Protein AF-A0A963L6R4-F1 (afdb_monomer_lite)

Structure (mmCIF, N/CA/C/O backbone):
data_AF-A0A963L6R4-F1
#
_entry.id   AF-A0A963L6R4-F1
#
loop_
_atom_site.group_PDB
_atom_site.id
_atom_site.type_symbol
_atom_site.label_atom_id
_atom_site.label_alt_id
_atom_site.label_comp_id
_atom_site.label_asym_id
_atom_site.label_entity_id
_atom_site.label_seq_id
_atom_site.pdbx_PDB_ins_code
_atom_site.Cartn_x
_atom_site.Cartn_y
_atom_site.Cartn_z
_atom_site.occupancy
_atom_site.B_iso_or_equiv
_atom_site.auth_seq_id
_atom_site.auth_comp_id
_atom_site.auth_asym_id
_atom_site.auth_atom_id
_atom_site.pdbx_PDB_model_num
ATOM 1 N N . MET A 1 1 ? -8.296 -9.883 -19.542 1.00 60.47 1 MET A N 1
ATOM 2 C CA . MET A 1 1 ? -7.508 -8.683 -19.897 1.00 60.47 1 MET A CA 1
ATOM 3 C C . MET A 1 1 ? -6.823 -8.188 -18.633 1.00 60.47 1 MET A C 1
ATOM 5 O O . MET A 1 1 ? -7.390 -8.426 -17.570 1.00 60.47 1 MET A O 1
ATOM 9 N N . PRO A 1 2 ? -5.615 -7.606 -18.709 1.00 80.94 2 PRO A N 1
ATOM 10 C CA . PRO A 1 2 ? -4.981 -7.008 -17.538 1.00 80.94 2 PRO A CA 1
ATOM 11 C C . PRO A 1 2 ? -5.826 -5.829 -17.044 1.00 80.94 2 PRO A C 1
ATOM 13 O O . PRO A 1 2 ? -6.352 -5.063 -17.851 1.00 80.94 2 PRO A O 1
ATOM 16 N N . HIS A 1 3 ? -5.973 -5.714 -15.727 1.00 91.25 3 HIS A N 1
ATOM 17 C CA . HIS A 1 3 ? -6.624 -4.568 -15.099 1.00 91.25 3 HIS A CA 1
ATOM 18 C C . HIS A 1 3 ? -5.664 -3.375 -15.066 1.00 91.25 3 HIS A C 1
ATOM 20 O O . HIS A 1 3 ? -6.068 -2.267 -15.399 1.00 91.25 3 HIS A O 1
ATOM 26 N N . LEU A 1 4 ? -4.384 -3.616 -14.757 1.00 94.88 4 LEU A N 1
ATOM 27 C CA . LEU A 1 4 ? -3.302 -2.633 -14.842 1.00 94.88 4 LEU A CA 1
ATOM 28 C C . LEU A 1 4 ? -2.203 -3.146 -15.778 1.00 94.88 4 LEU A C 1
ATOM 30 O O . LEU A 1 4 ? -1.750 -4.285 -15.641 1.00 94.88 4 LEU A O 1
ATOM 34 N N . GLU A 1 5 ? -1.756 -2.308 -16.705 1.00 95.38 5 GLU A N 1
ATOM 35 C CA . GLU A 1 5 ? -0.693 -2.637 -17.652 1.00 95.38 5 GLU A CA 1
ATOM 36 C C . GLU A 1 5 ? 0.279 -1.469 -17.832 1.00 95.38 5 GLU A C 1
ATOM 38 O O . GLU A 1 5 ? -0.128 -0.311 -17.867 1.00 95.38 5 GLU A O 1
ATOM 43 N N . THR A 1 6 ? 1.568 -1.769 -17.977 1.00 94.06 6 THR A N 1
ATOM 44 C CA . THR A 1 6 ? 2.581 -0.799 -18.405 1.00 94.06 6 THR A CA 1
ATOM 45 C C . THR A 1 6 ? 3.230 -1.271 -19.696 1.00 94.06 6 THR A C 1
ATOM 47 O O . THR A 1 6 ? 3.479 -2.463 -19.876 1.00 94.06 6 THR A O 1
ATOM 50 N N . THR A 1 7 ? 3.531 -0.336 -20.596 1.00 86.50 7 THR A N 1
ATOM 51 C CA . THR A 1 7 ? 4.202 -0.646 -21.865 1.00 86.50 7 THR A CA 1
ATOM 52 C C . THR A 1 7 ? 5.416 0.251 -22.047 1.00 86.50 7 THR A C 1
ATOM 54 O O . THR A 1 7 ? 5.269 1.459 -22.248 1.00 86.50 7 THR A O 1
ATOM 57 N N . ARG A 1 8 ? 6.610 -0.353 -22.007 1.00 88.75 8 ARG A N 1
ATOM 58 C CA . ARG A 1 8 ? 7.918 0.311 -22.156 1.00 88.75 8 ARG A CA 1
ATOM 59 C C . ARG A 1 8 ? 8.056 1.559 -21.284 1.00 88.75 8 ARG A C 1
ATOM 61 O O . ARG A 1 8 ? 8.450 2.629 -21.754 1.00 88.75 8 ARG A O 1
ATOM 68 N N . LEU A 1 9 ? 7.643 1.429 -20.028 1.00 92.12 9 LEU A N 1
ATOM 69 C CA . LEU A 1 9 ? 7.591 2.538 -19.092 1.00 92.12 9 LEU A CA 1
ATOM 70 C C . LEU A 1 9 ? 9.016 2.916 -18.675 1.00 92.12 9 LEU A C 1
ATOM 72 O O . LEU A 1 9 ? 9.728 2.095 -18.099 1.00 92.12 9 LEU A O 1
ATOM 76 N N . THR A 1 10 ? 9.417 4.157 -18.950 1.00 94.25 10 THR A N 1
ATOM 77 C CA . THR A 1 10 ? 10.715 4.697 -18.524 1.00 94.25 10 THR A CA 1
ATOM 78 C C . THR A 1 10 ? 10.504 5.874 -17.587 1.00 94.25 10 THR A C 1
ATOM 80 O O . THR A 1 10 ? 9.814 6.829 -17.948 1.00 94.25 10 THR A O 1
ATOM 83 N N . ILE A 1 11 ? 11.097 5.840 -16.395 1.00 93.88 11 ILE A N 1
ATOM 84 C CA . ILE A 1 11 ? 10.878 6.830 -15.328 1.00 93.88 11 ILE A CA 1
ATOM 85 C C . ILE A 1 11 ? 12.213 7.175 -14.663 1.00 93.88 11 ILE A C 1
ATOM 87 O O . ILE A 1 11 ? 13.032 6.289 -14.419 1.00 93.88 11 ILE A O 1
ATOM 91 N N . ASP A 1 12 ? 12.411 8.451 -14.318 1.00 93.44 12 ASP A N 1
ATOM 92 C CA . ASP A 1 12 ? 13.460 8.830 -13.366 1.00 93.44 12 ASP A CA 1
ATOM 93 C C . ASP A 1 12 ? 12.913 8.837 -11.937 1.00 93.44 12 ASP A C 1
ATOM 95 O O . ASP A 1 12 ? 11.876 9.438 -11.625 1.00 93.44 12 ASP A O 1
ATOM 99 N N . LEU A 1 13 ? 13.663 8.207 -11.048 1.00 91.69 13 LEU A N 1
ATOM 100 C CA . LEU A 1 13 ? 13.327 8.009 -9.650 1.00 91.69 13 LEU A CA 1
ATOM 101 C C . LEU A 1 13 ? 14.413 8.698 -8.813 1.00 91.69 13 LEU A C 1
ATOM 103 O O . LEU A 1 13 ? 15.588 8.584 -9.141 1.00 91.69 13 LEU A O 1
ATOM 107 N N . PRO A 1 14 ? 14.066 9.479 -7.781 1.00 87.31 14 PRO A N 1
ATOM 108 C CA . PRO A 1 14 ? 15.052 10.200 -6.984 1.00 87.31 14 PRO A CA 1
ATOM 109 C C . PRO A 1 14 ? 15.936 9.215 -6.218 1.00 87.31 14 PRO A C 1
ATOM 111 O O . PRO A 1 14 ? 15.420 8.292 -5.594 1.00 87.31 14 PRO A O 1
ATOM 114 N N . ASP A 1 15 ? 17.248 9.451 -6.215 1.00 86.25 15 ASP A N 1
ATOM 115 C CA . ASP A 1 15 ? 18.210 8.634 -5.456 1.00 86.25 15 ASP A CA 1
ATOM 116 C C . ASP A 1 15 ? 18.397 9.096 -3.996 1.00 86.25 15 ASP A C 1
ATOM 118 O O . ASP A 1 15 ? 19.129 8.481 -3.221 1.00 86.25 15 ASP A O 1
ATOM 122 N N . GLY A 1 16 ? 17.755 10.208 -3.620 1.00 79.94 16 GLY A N 1
ATOM 123 C CA . GLY A 1 16 ? 17.877 10.839 -2.303 1.00 79.94 16 GLY A CA 1
ATOM 124 C C . GLY A 1 16 ? 19.158 11.659 -2.090 1.00 79.94 16 GLY A C 1
ATOM 125 O O . GLY A 1 16 ? 19.294 12.290 -1.044 1.00 79.94 16 GLY A O 1
ATOM 126 N N . GLN A 1 17 ? 20.066 11.698 -3.067 1.00 82.06 17 GLN A N 1
ATOM 127 C CA . GLN A 1 17 ? 21.348 12.417 -3.034 1.00 82.06 17 GLN A CA 1
ATOM 128 C C . GLN A 1 17 ? 21.436 13.547 -4.074 1.00 82.06 17 GLN A C 1
ATOM 130 O O . GLN A 1 17 ? 22.476 14.187 -4.219 1.00 82.06 17 GLN A O 1
ATOM 135 N N . GLY A 1 18 ? 20.333 13.834 -4.768 1.00 81.50 18 GLY A N 1
ATOM 136 C CA . GLY A 1 18 ? 20.248 14.891 -5.779 1.00 81.50 18 GLY A CA 1
ATOM 137 C C . GLY A 1 18 ? 20.462 14.399 -7.211 1.00 81.50 18 GLY A C 1
ATOM 138 O O . GLY A 1 18 ? 20.459 15.219 -8.129 1.00 81.50 18 GLY A O 1
ATOM 139 N N . GLY A 1 19 ? 20.616 13.089 -7.408 1.00 89.88 19 GLY A N 1
ATOM 140 C CA . GLY A 1 19 ? 20.595 12.430 -8.705 1.00 89.88 19 GLY A CA 1
ATOM 141 C C . GLY A 1 19 ? 19.313 11.625 -8.925 1.00 89.88 19 GLY A C 1
ATOM 142 O O . GLY A 1 19 ? 18.277 11.826 -8.277 1.00 89.88 19 GLY A O 1
ATOM 143 N N . HIS A 1 20 ? 19.386 10.707 -9.888 1.00 92.19 20 HIS A N 1
ATOM 144 C CA . HIS A 1 20 ? 18.263 9.868 -10.279 1.00 92.19 20 HIS A CA 1
ATOM 145 C C . HIS A 1 20 ? 18.714 8.444 -10.584 1.00 92.19 20 HIS A C 1
ATOM 147 O O . HIS A 1 20 ? 19.687 8.238 -11.311 1.00 92.19 20 HIS A O 1
ATOM 153 N N . TRP A 1 21 ? 17.948 7.474 -10.098 1.00 95.31 21 TRP A N 1
ATOM 154 C CA . TRP A 1 21 ? 17.907 6.139 -10.677 1.00 95.31 21 TRP A CA 1
ATOM 155 C C . TRP A 1 21 ? 16.954 6.127 -11.863 1.00 95.31 21 TRP A C 1
ATOM 157 O O . TRP A 1 21 ? 15.986 6.892 -11.901 1.00 95.31 21 TRP A O 1
ATOM 167 N N . ARG A 1 22 ? 17.197 5.242 -12.824 1.00 96.19 22 ARG A N 1
ATOM 168 C CA . ARG A 1 22 ? 16.332 5.103 -13.989 1.00 96.19 22 ARG A CA 1
ATOM 169 C C . ARG A 1 22 ? 15.757 3.707 -14.086 1.00 96.19 22 ARG A C 1
ATOM 171 O O . ARG A 1 22 ? 16.497 2.737 -14.167 1.00 96.19 22 ARG A O 1
ATOM 178 N N . LEU A 1 23 ? 14.434 3.627 -14.116 1.00 96.31 23 LEU A N 1
ATOM 179 C CA . LEU A 1 23 ? 13.726 2.424 -14.531 1.00 96.31 23 LEU A CA 1
ATOM 180 C C . LEU A 1 23 ? 13.482 2.538 -16.037 1.00 96.31 23 LEU A C 1
ATOM 182 O O . LEU A 1 23 ? 12.879 3.521 -16.466 1.00 96.31 23 LEU A O 1
ATOM 186 N N . GLU A 1 24 ? 13.983 1.589 -16.826 1.00 95.06 24 GLU A N 1
ATOM 187 C CA . GLU A 1 24 ? 13.901 1.599 -18.293 1.00 95.06 24 GLU A CA 1
ATOM 188 C C . GLU A 1 24 ? 13.103 0.401 -18.805 1.00 95.06 24 GLU A C 1
ATOM 190 O O . GLU A 1 24 ? 13.218 -0.695 -18.263 1.00 95.06 24 GLU A O 1
ATOM 195 N N . ASP A 1 25 ? 12.309 0.620 -19.858 1.00 93.06 25 ASP A N 1
ATOM 196 C CA . ASP A 1 25 ? 11.554 -0.426 -20.565 1.00 93.06 25 ASP A CA 1
ATOM 197 C C . ASP A 1 25 ? 10.758 -1.362 -19.630 1.00 93.06 25 ASP A C 1
ATOM 199 O O . ASP A 1 25 ? 10.721 -2.587 -19.782 1.00 93.06 25 ASP A O 1
ATOM 203 N N . PHE A 1 26 ? 10.112 -0.779 -18.617 1.00 95.81 26 PHE A N 1
ATOM 204 C CA . PHE A 1 26 ? 9.382 -1.555 -17.627 1.00 95.81 26 PHE A CA 1
ATOM 205 C C . PHE A 1 26 ? 8.002 -1.971 -18.146 1.00 95.81 26 PHE A C 1
ATOM 207 O O . PHE A 1 26 ? 7.156 -1.140 -18.503 1.00 95.81 26 PHE A O 1
ATOM 214 N N . ASN A 1 27 ? 7.769 -3.282 -18.151 1.00 94.19 27 ASN A N 1
ATOM 215 C CA . ASN A 1 27 ? 6.536 -3.909 -18.607 1.00 94.19 27 ASN A CA 1
ATOM 216 C C . ASN A 1 27 ? 5.943 -4.752 -17.470 1.00 94.19 27 ASN A C 1
ATOM 218 O O . ASN A 1 27 ? 6.597 -5.642 -16.922 1.00 94.19 27 ASN A O 1
ATOM 222 N N . LEU A 1 28 ? 4.691 -4.473 -17.126 1.00 95.56 28 LEU A N 1
ATOM 223 C CA . LEU A 1 28 ? 3.941 -5.148 -16.076 1.00 95.56 28 LEU A CA 1
ATOM 224 C C . LEU A 1 28 ? 2.523 -5.395 -16.571 1.00 95.56 28 LEU A C 1
ATOM 226 O O . LEU A 1 28 ? 1.906 -4.506 -17.147 1.00 95.56 28 LEU A O 1
ATOM 230 N N . GLN A 1 29 ? 1.995 -6.586 -16.302 1.00 95.69 29 GLN A N 1
ATOM 231 C CA . GLN A 1 29 ? 0.594 -6.920 -16.533 1.00 95.69 29 GLN A CA 1
ATOM 232 C C . GLN A 1 29 ? 0.008 -7.538 -15.268 1.00 95.69 29 GLN A C 1
ATOM 234 O O . GLN A 1 29 ? 0.402 -8.631 -14.841 1.00 95.69 29 GLN A O 1
ATOM 239 N N . LEU A 1 30 ? -0.951 -6.834 -14.677 1.00 95.50 30 LEU A N 1
ATOM 240 C CA . LEU A 1 30 ? -1.611 -7.229 -13.445 1.00 95.50 30 LEU A CA 1
ATOM 241 C C . LEU A 1 30 ? -3.100 -7.504 -13.715 1.00 95.50 30 LEU A C 1
ATOM 243 O O . LEU A 1 30 ? -3.826 -6.595 -14.127 1.00 95.50 30 LEU A O 1
ATOM 247 N N . PRO A 1 31 ? -3.572 -8.748 -13.532 1.00 94.00 31 PRO A N 1
ATOM 248 C CA . PRO A 1 31 ? -4.989 -9.082 -13.618 1.00 94.00 31 PRO A CA 1
ATOM 249 C C . PRO A 1 31 ? -5.817 -8.411 -12.520 1.00 94.00 31 PRO A C 1
ATOM 251 O O . PRO A 1 31 ? -5.290 -7.989 -11.491 1.00 94.00 31 PRO A O 1
ATOM 254 N N . GLU A 1 32 ? -7.128 -8.350 -12.737 1.00 92.88 32 GLU A N 1
ATOM 255 C CA . GLU A 1 32 ? -8.072 -7.865 -11.731 1.00 92.88 32 GLU A CA 1
ATOM 256 C C . GLU A 1 32 ? -8.052 -8.747 -10.474 1.00 92.88 32 GLU A C 1
ATOM 258 O O . GLU A 1 32 ? -7.949 -9.971 -10.566 1.00 92.88 32 GLU A O 1
ATOM 263 N N . GLY A 1 33 ? -8.147 -8.121 -9.298 1.00 90.50 33 GLY A N 1
ATOM 264 C CA . GLY A 1 33 ? -8.217 -8.813 -8.007 1.00 90.50 33 GLY A CA 1
ATOM 265 C C . GLY A 1 33 ? -6.874 -9.326 -7.481 1.00 90.50 33 GLY A C 1
ATOM 266 O O . GLY A 1 33 ? -6.831 -9.891 -6.393 1.00 90.50 33 GLY A O 1
ATOM 267 N N . VAL A 1 34 ? -5.784 -9.120 -8.225 1.00 92.44 34 VAL A N 1
ATOM 268 C CA . VAL A 1 34 ? -4.433 -9.530 -7.822 1.00 92.44 34 VAL A CA 1
ATOM 269 C C . VAL A 1 34 ? -3.810 -8.463 -6.923 1.00 92.44 34 VAL A C 1
ATOM 271 O O . VAL A 1 34 ? -3.883 -7.263 -7.210 1.00 92.44 34 VAL A O 1
ATOM 274 N N . ALA A 1 35 ? -3.166 -8.898 -5.843 1.00 93.62 35 ALA A N 1
ATOM 275 C CA . ALA A 1 35 ? -2.349 -8.048 -4.990 1.00 93.62 35 ALA A CA 1
ATOM 276 C C . ALA A 1 35 ? -0.868 -8.120 -5.386 1.00 93.62 35 ALA A C 1
ATOM 278 O O . ALA A 1 35 ? -0.245 -9.181 -5.324 1.00 93.62 35 ALA A O 1
ATOM 279 N N . LEU A 1 36 ? -0.298 -6.979 -5.770 1.00 96.56 36 LEU A N 1
ATOM 280 C CA . LEU A 1 36 ? 1.120 -6.803 -6.063 1.00 96.56 36 LEU A CA 1
ATOM 281 C C . LEU A 1 36 ? 1.817 -6.124 -4.878 1.00 96.56 36 LEU A C 1
ATOM 283 O O . LEU A 1 36 ? 1.586 -4.942 -4.613 1.00 96.56 36 LEU A O 1
ATOM 287 N N . GLY A 1 37 ? 2.694 -6.858 -4.199 1.00 96.31 37 GLY A N 1
ATOM 288 C CA . GLY A 1 37 ? 3.638 -6.290 -3.240 1.00 96.31 37 GLY A CA 1
ATOM 289 C C . GLY A 1 37 ? 4.847 -5.711 -3.971 1.00 96.31 37 GLY A C 1
ATOM 290 O O . GLY A 1 37 ? 5.378 -6.341 -4.880 1.00 96.31 37 GLY A O 1
ATOM 291 N N . ILE A 1 38 ? 5.295 -4.520 -3.598 1.00 97.38 38 ILE A N 1
ATOM 292 C CA . ILE A 1 38 ? 6.472 -3.858 -4.163 1.00 97.38 38 ILE A CA 1
ATOM 293 C C . ILE A 1 38 ? 7.496 -3.721 -3.048 1.00 97.38 38 ILE A C 1
ATOM 295 O O . ILE A 1 38 ? 7.244 -3.075 -2.030 1.00 97.38 38 ILE A O 1
ATOM 299 N N . MET A 1 39 ? 8.661 -4.322 -3.254 1.00 94.62 39 MET A N 1
ATOM 300 C CA . MET A 1 39 ? 9.754 -4.309 -2.294 1.00 94.62 39 MET A CA 1
ATOM 301 C C . MET A 1 39 ? 11.019 -3.814 -2.972 1.00 94.62 39 MET A C 1
ATOM 303 O O . MET A 1 39 ? 11.300 -4.165 -4.116 1.00 94.62 39 MET A O 1
ATOM 307 N N . ALA A 1 40 ? 11.802 -3.013 -2.260 1.00 92.25 40 ALA A N 1
ATOM 308 C CA . ALA A 1 40 ? 13.046 -2.476 -2.782 1.00 92.25 40 ALA A CA 1
ATOM 309 C C . ALA A 1 40 ? 14.151 -2.505 -1.731 1.00 92.25 40 ALA A C 1
ATOM 311 O O . ALA A 1 40 ? 13.907 -2.228 -0.555 1.00 92.25 40 ALA A O 1
ATOM 312 N N . ARG A 1 41 ? 15.386 -2.766 -2.170 1.00 85.56 41 ARG A N 1
ATOM 313 C CA . ARG A 1 41 ? 16.573 -2.651 -1.309 1.00 85.56 41 ARG A CA 1
ATOM 314 C C . ARG A 1 41 ? 16.884 -1.195 -0.962 1.00 85.56 41 ARG A C 1
ATOM 316 O O . ARG A 1 41 ? 17.344 -0.892 0.138 1.00 85.56 41 ARG A O 1
ATOM 323 N N . LYS A 1 42 ? 16.645 -0.282 -1.907 1.00 87.75 42 LYS A N 1
ATOM 324 C CA . LYS A 1 42 ? 16.898 1.149 -1.730 1.00 87.75 42 LYS A CA 1
ATOM 325 C C . LYS A 1 42 ? 15.688 1.854 -1.094 1.00 87.75 42 LYS A C 1
ATOM 327 O O . LYS A 1 42 ? 14.576 1.708 -1.607 1.00 87.75 42 LYS A O 1
ATOM 332 N N . PRO A 1 43 ? 15.882 2.653 -0.025 1.00 86.25 43 PRO A N 1
ATOM 333 C CA . PRO A 1 43 ? 14.800 3.416 0.594 1.00 86.25 43 PRO A CA 1
ATOM 334 C C . PRO A 1 43 ? 14.084 4.325 -0.409 1.00 86.25 43 PRO A C 1
ATOM 336 O O . PRO A 1 43 ? 14.724 4.978 -1.231 1.00 86.25 43 PRO A O 1
ATOM 339 N N . GLY A 1 44 ? 12.753 4.369 -0.344 1.00 88.00 44 GLY A N 1
ATOM 340 C CA . GLY A 1 44 ? 11.916 5.221 -1.197 1.00 88.00 44 GLY A CA 1
ATOM 341 C C . GLY A 1 44 ? 11.744 4.750 -2.647 1.00 88.00 44 GLY A C 1
ATOM 342 O O . GLY A 1 44 ? 10.857 5.255 -3.331 1.00 88.00 44 GLY A O 1
ATOM 343 N N . LEU A 1 45 ? 12.521 3.766 -3.120 1.00 92.81 45 LEU A N 1
ATOM 344 C CA . LEU A 1 45 ? 12.397 3.241 -4.483 1.00 92.81 45 LEU A CA 1
ATOM 345 C C . LEU A 1 45 ? 11.050 2.536 -4.707 1.00 92.81 45 LEU A C 1
ATOM 347 O O . LEU A 1 45 ? 10.395 2.789 -5.715 1.00 92.81 45 LEU A O 1
ATOM 351 N N . ALA A 1 46 ? 10.607 1.707 -3.754 1.00 94.00 46 ALA A N 1
ATOM 352 C CA . ALA A 1 46 ? 9.315 1.019 -3.828 1.00 94.00 46 ALA A CA 1
ATOM 353 C C . ALA A 1 46 ? 8.148 2.015 -3.934 1.00 94.00 46 ALA A C 1
ATOM 355 O O . ALA A 1 46 ? 7.338 1.912 -4.854 1.00 94.00 46 ALA A O 1
ATOM 356 N N . SER A 1 47 ? 8.119 3.031 -3.065 1.00 93.19 47 SER A N 1
ATOM 357 C CA . SER A 1 47 ? 7.140 4.124 -3.109 1.00 93.19 47 SER A CA 1
ATOM 358 C C . SER A 1 47 ? 7.192 4.893 -4.428 1.00 93.19 47 SER A C 1
ATOM 360 O O . SER A 1 47 ? 6.160 5.161 -5.035 1.00 93.19 47 SER A O 1
ATOM 362 N N . ALA A 1 48 ? 8.387 5.227 -4.920 1.00 93.31 48 ALA A N 1
ATOM 363 C CA . ALA A 1 48 ? 8.533 5.990 -6.155 1.00 93.31 48 ALA A CA 1
ATOM 364 C C . ALA A 1 48 ? 8.048 5.206 -7.390 1.00 93.31 48 ALA A C 1
ATOM 366 O O . ALA A 1 48 ? 7.444 5.802 -8.287 1.00 93.31 48 ALA A O 1
ATOM 367 N N . VAL A 1 49 ? 8.264 3.885 -7.423 1.00 95.62 49 VAL A N 1
ATOM 368 C CA . VAL A 1 49 ? 7.709 3.001 -8.460 1.00 95.62 49 VAL A CA 1
ATOM 369 C C . VAL A 1 49 ? 6.197 2.854 -8.302 1.00 95.62 49 VAL A C 1
ATOM 371 O O . VAL A 1 49 ? 5.491 3.012 -9.293 1.00 95.62 49 VAL A O 1
ATOM 374 N N . LEU A 1 50 ? 5.680 2.646 -7.084 1.00 95.88 50 LEU A N 1
ATOM 375 C CA . LEU A 1 50 ? 4.237 2.629 -6.803 1.00 95.88 50 LEU A CA 1
ATOM 376 C C . LEU A 1 50 ? 3.554 3.893 -7.349 1.00 95.88 50 LEU A C 1
ATOM 378 O O . LEU A 1 50 ? 2.563 3.793 -8.066 1.00 95.88 50 LEU A O 1
ATOM 382 N N . GLU A 1 51 ? 4.108 5.076 -7.062 1.00 93.19 51 GLU A N 1
ATOM 383 C CA . GLU A 1 51 ? 3.600 6.360 -7.559 1.00 93.19 51 GLU A CA 1
ATOM 384 C C . GLU A 1 51 ? 3.582 6.439 -9.086 1.00 93.19 51 GLU A C 1
ATOM 386 O O . GLU A 1 51 ? 2.653 7.001 -9.668 1.00 93.19 51 GLU A O 1
ATOM 391 N N . ALA A 1 52 ? 4.593 5.879 -9.746 1.00 93.81 52 ALA A N 1
ATOM 392 C CA . ALA A 1 52 ? 4.644 5.858 -11.199 1.00 93.81 52 ALA A CA 1
ATOM 393 C C . ALA A 1 52 ? 3.617 4.886 -11.802 1.00 93.81 52 ALA A C 1
ATOM 395 O O . ALA A 1 52 ? 2.972 5.225 -12.792 1.00 93.81 52 ALA A O 1
ATOM 396 N N . LEU A 1 53 ? 3.392 3.729 -11.166 1.00 95.38 53 LEU A N 1
ATOM 397 C CA . LEU A 1 53 ? 2.361 2.761 -11.563 1.00 95.38 53 LEU A CA 1
ATOM 398 C C . LEU A 1 53 ? 0.933 3.290 -11.406 1.00 95.38 53 LEU A C 1
ATOM 400 O O . LEU A 1 53 ? 0.013 2.720 -11.978 1.00 95.38 53 LEU A O 1
ATOM 404 N N . VAL A 1 54 ? 0.731 4.373 -10.657 1.00 92.88 54 VAL A N 1
ATOM 405 C CA . VAL A 1 54 ? -0.569 5.053 -10.547 1.00 92.88 54 VAL A CA 1
ATOM 406 C C . VAL A 1 54 ? -0.591 6.413 -11.239 1.00 92.88 54 VAL A C 1
ATOM 408 O O . VAL A 1 54 ? -1.462 7.233 -10.959 1.00 92.88 54 VAL A O 1
ATOM 411 N N . ALA A 1 55 ? 0.390 6.676 -12.109 1.00 90.44 55 ALA A N 1
ATOM 412 C CA . ALA A 1 55 ? 0.564 7.937 -12.829 1.00 90.44 55 ALA A CA 1
ATOM 413 C C . ALA A 1 55 ? 0.664 9.194 -11.933 1.00 90.44 55 ALA A C 1
ATOM 415 O O . ALA A 1 55 ? 0.596 10.315 -12.431 1.00 90.44 55 ALA A O 1
ATOM 416 N N . ALA A 1 56 ? 0.886 9.039 -10.621 1.00 88.88 56 ALA A N 1
ATOM 417 C CA . ALA A 1 56 ? 1.151 10.145 -9.695 1.00 88.88 56 ALA A CA 1
ATOM 418 C C . ALA A 1 56 ? 2.569 10.719 -9.864 1.00 88.88 56 ALA A C 1
ATOM 420 O O . ALA A 1 56 ? 2.857 11.826 -9.406 1.00 88.88 56 ALA A O 1
ATOM 421 N N . ARG A 1 57 ? 3.445 9.978 -10.549 1.00 88.56 57 ARG A N 1
ATOM 422 C CA . ARG A 1 57 ? 4.755 10.423 -11.023 1.00 88.56 57 ARG A CA 1
ATOM 423 C C . ARG A 1 57 ? 4.788 10.347 -12.553 1.00 88.56 57 ARG A C 1
ATOM 425 O O . ARG A 1 57 ? 4.431 9.303 -13.098 1.00 88.56 57 ARG A O 1
ATOM 432 N N . PRO A 1 58 ? 5.229 11.407 -13.253 1.00 84.88 58 PRO A N 1
ATOM 433 C CA . PRO A 1 58 ? 5.267 11.403 -14.709 1.00 84.88 58 PRO A CA 1
ATOM 434 C C . PRO A 1 58 ? 6.317 10.421 -15.239 1.00 84.88 58 PRO A C 1
ATOM 436 O O . PRO A 1 58 ? 7.444 10.367 -14.742 1.00 84.88 58 PRO A O 1
ATOM 439 N N . ALA A 1 59 ? 5.951 9.683 -16.284 1.00 88.94 59 ALA A N 1
ATOM 440 C CA . ALA A 1 59 ? 6.878 8.873 -17.059 1.00 88.94 59 ALA A CA 1
ATOM 441 C C . ALA A 1 59 ? 7.590 9.723 -18.123 1.00 88.94 59 ALA A C 1
ATOM 443 O O . ALA A 1 59 ? 7.039 10.698 -18.634 1.00 88.94 59 ALA A O 1
ATOM 444 N N . ARG A 1 60 ? 8.816 9.338 -18.483 1.00 89.50 60 ARG A N 1
ATOM 445 C CA . ARG A 1 60 ? 9.535 9.890 -19.641 1.00 89.50 60 ARG A CA 1
ATOM 446 C C . ARG A 1 60 ? 9.044 9.295 -20.953 1.00 89.50 60 ARG A C 1
ATOM 448 O O . ARG A 1 60 ? 8.932 10.010 -21.942 1.00 89.50 60 ARG A O 1
ATOM 455 N N . LEU A 1 61 ? 8.832 7.981 -20.965 1.00 92.88 61 LEU A N 1
ATOM 456 C CA . LEU A 1 61 ? 8.375 7.209 -22.118 1.00 92.88 61 LEU A CA 1
ATOM 457 C C . LEU A 1 61 ? 7.381 6.149 -21.654 1.00 92.88 61 LEU A C 1
ATOM 459 O O . LEU A 1 61 ? 7.431 5.706 -20.504 1.00 92.88 61 LEU A O 1
ATOM 463 N N . GLY A 1 62 ? 6.516 5.731 -22.576 1.00 91.12 62 GLY A N 1
ATOM 464 C CA . GLY A 1 62 ? 5.452 4.783 -22.281 1.00 91.12 62 GLY A CA 1
ATOM 465 C C . GLY A 1 62 ? 4.357 5.408 -21.423 1.00 91.12 62 GLY A C 1
ATOM 466 O O . GLY A 1 62 ? 4.201 6.627 -21.372 1.00 91.12 62 GLY A O 1
ATOM 467 N N . GLY A 1 63 ? 3.593 4.551 -20.760 1.00 90.88 63 GLY A N 1
ATOM 468 C CA . GLY A 1 63 ? 2.498 4.961 -19.899 1.00 90.88 63 GLY A CA 1
ATOM 469 C C . GLY A 1 63 ? 1.919 3.779 -19.141 1.00 90.88 63 GLY A C 1
ATOM 470 O O . GLY A 1 63 ? 2.370 2.636 -19.287 1.00 90.88 63 GLY A O 1
ATOM 471 N N . VAL A 1 64 ? 0.918 4.083 -18.327 1.00 93.88 64 VAL A N 1
ATOM 472 C CA . VAL A 1 64 ? 0.164 3.096 -17.563 1.00 93.88 64 VAL A CA 1
ATOM 473 C C . VAL A 1 64 ? -1.258 3.061 -18.099 1.00 93.88 64 VAL A C 1
ATOM 475 O O . VAL A 1 64 ? -1.870 4.107 -18.309 1.00 93.88 64 VAL A O 1
ATOM 478 N N . LEU A 1 65 ? -1.787 1.863 -18.312 1.00 93.75 65 LEU A N 1
ATOM 479 C CA . LEU A 1 65 ? -3.163 1.624 -18.711 1.00 93.75 65 LEU A CA 1
ATOM 480 C C . LEU A 1 65 ? -3.931 0.980 -17.555 1.00 93.75 65 LEU A C 1
ATOM 482 O O . LEU A 1 65 ? -3.472 0.001 -16.971 1.00 93.75 65 LEU A O 1
ATOM 486 N N . LEU A 1 66 ? -5.124 1.497 -17.271 1.00 93.31 66 LEU A N 1
ATOM 487 C CA . LEU A 1 66 ? -6.121 0.885 -16.400 1.00 93.31 66 LEU A CA 1
ATOM 488 C C . LEU A 1 66 ? -7.341 0.494 -17.247 1.00 93.31 66 LEU A C 1
ATOM 490 O O . LEU A 1 66 ? -7.980 1.358 -17.853 1.00 93.31 66 LEU A O 1
ATOM 494 N N . ASP A 1 67 ? -7.655 -0.801 -17.323 1.00 92.69 67 ASP A N 1
ATOM 495 C CA . ASP A 1 67 ? -8.664 -1.373 -18.234 1.00 92.69 67 ASP A CA 1
ATOM 496 C C . ASP A 1 67 ? -8.491 -0.924 -19.697 1.00 92.69 67 ASP A C 1
ATOM 498 O O . ASP A 1 67 ? -9.443 -0.537 -20.384 1.00 92.69 67 ASP A O 1
ATOM 502 N N . GLY A 1 68 ? -7.240 -0.910 -20.164 1.00 91.94 68 GLY A N 1
ATOM 503 C CA . GLY A 1 68 ? -6.880 -0.499 -21.524 1.00 91.94 68 GLY A CA 1
ATOM 504 C C . GLY A 1 68 ? -7.017 1.002 -21.808 1.00 91.94 68 GLY A C 1
ATOM 505 O O . GLY A 1 68 ? -6.907 1.410 -22.963 1.00 91.94 68 GLY A O 1
ATOM 506 N N . ARG A 1 69 ? -7.260 1.836 -20.789 1.00 91.56 69 ARG A N 1
ATOM 507 C CA . ARG A 1 69 ? -7.295 3.302 -20.909 1.00 91.56 69 ARG A CA 1
ATOM 508 C C . ARG A 1 69 ? -6.109 3.917 -20.196 1.00 91.56 69 ARG A C 1
ATOM 510 O O . ARG A 1 69 ? -5.781 3.488 -19.099 1.00 91.56 69 ARG A O 1
ATOM 517 N N . GLU A 1 70 ? -5.510 4.937 -20.796 1.00 91.12 70 GLU A N 1
ATOM 518 C CA . GLU A 1 70 ? -4.404 5.662 -20.175 1.00 91.12 70 GLU A CA 1
ATOM 519 C C . GLU A 1 70 ? -4.809 6.214 -18.806 1.00 91.12 70 GLU A C 1
ATOM 521 O O . GLU A 1 70 ? -5.879 6.809 -18.640 1.00 91.12 70 GLU A O 1
ATOM 526 N N . LEU A 1 71 ? -3.968 5.933 -17.815 1.00 90.62 71 LEU A N 1
ATOM 527 C CA . LEU A 1 71 ? -4.158 6.341 -16.440 1.00 90.62 71 LEU A CA 1
ATOM 528 C C . LEU A 1 71 ? -3.523 7.714 -16.223 1.00 90.62 71 LEU A C 1
ATOM 530 O O . LEU A 1 71 ? -2.368 7.939 -16.576 1.00 90.62 71 LEU A O 1
ATOM 534 N N . ASP A 1 72 ? -4.272 8.610 -15.590 1.00 86.94 72 ASP A N 1
ATOM 535 C CA . ASP A 1 72 ? -3.782 9.902 -15.122 1.00 86.94 72 ASP A CA 1
ATOM 536 C C . ASP A 1 72 ? -3.746 9.957 -13.586 1.00 86.94 72 ASP A C 1
ATOM 538 O O . ASP A 1 72 ? -4.372 9.150 -12.893 1.00 86.94 72 ASP A O 1
ATOM 542 N N . ALA A 1 73 ? -3.013 10.935 -13.049 1.00 77.69 73 ALA A N 1
ATOM 543 C CA . ALA A 1 73 ? -2.805 11.103 -11.610 1.00 77.69 73 ALA A CA 1
ATOM 544 C C . ALA A 1 73 ? -4.092 11.371 -10.802 1.00 77.69 73 ALA A C 1
ATOM 546 O O . ALA A 1 73 ? -4.093 11.206 -9.583 1.00 77.69 73 ALA A O 1
ATOM 547 N N . ALA A 1 74 ? -5.165 11.848 -11.443 1.00 80.75 74 ALA A N 1
ATOM 548 C CA . ALA A 1 74 ? -6.391 12.305 -10.785 1.00 80.75 74 ALA A CA 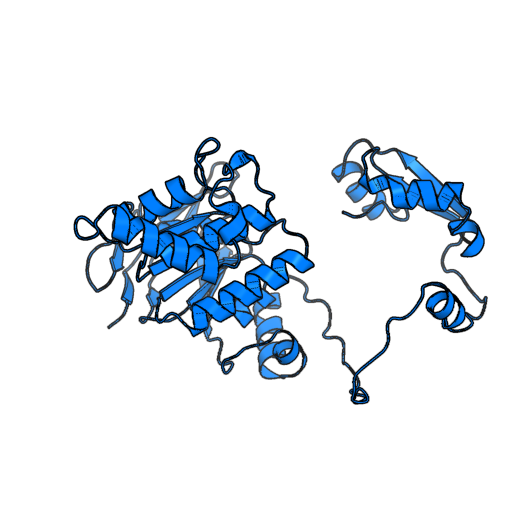1
ATOM 549 C C . ALA A 1 74 ? -7.569 11.342 -11.005 1.00 80.75 74 ALA A C 1
ATOM 551 O O . ALA A 1 74 ? -8.731 11.713 -10.799 1.00 80.75 74 ALA A O 1
ATOM 552 N N . ASN A 1 75 ? -7.281 10.108 -11.421 1.00 85.88 75 ASN A N 1
ATOM 553 C CA . ASN A 1 75 ? -8.302 9.152 -11.794 1.00 85.88 75 ASN A CA 1
ATOM 554 C C . ASN A 1 75 ? -9.094 8.675 -10.556 1.00 85.88 75 ASN A C 1
ATOM 556 O O . ASN A 1 75 ? -8.518 8.060 -9.657 1.00 85.88 75 ASN A O 1
ATOM 560 N N . PRO A 1 76 ? -10.427 8.876 -10.503 1.00 85.19 76 PRO A N 1
ATOM 561 C CA . PRO A 1 76 ? -11.246 8.507 -9.343 1.00 85.19 76 PRO A CA 1
ATOM 562 C C . PRO A 1 76 ? -11.321 6.992 -9.097 1.00 85.19 76 PRO A C 1
ATOM 564 O O . PRO A 1 76 ? -11.793 6.567 -8.043 1.00 85.19 76 PRO A O 1
ATOM 567 N N . ARG A 1 77 ? -10.865 6.178 -10.061 1.00 89.19 77 ARG A N 1
ATOM 568 C CA . ARG A 1 77 ? -10.787 4.714 -9.967 1.00 89.19 77 ARG A CA 1
ATOM 569 C C . ARG A 1 77 ? -9.530 4.221 -9.245 1.00 89.19 77 ARG A C 1
ATOM 571 O O . ARG A 1 77 ? -9.358 3.010 -9.114 1.00 89.19 77 ARG A O 1
ATOM 578 N N . VAL A 1 78 ? -8.670 5.133 -8.792 1.00 91.00 78 VAL A N 1
ATOM 579 C CA . VAL A 1 78 ? -7.466 4.825 -8.023 1.00 91.00 78 VAL A CA 1
ATOM 580 C C . VAL A 1 78 ? -7.521 5.545 -6.686 1.00 91.00 78 VAL A C 1
ATOM 582 O O . VAL A 1 78 ? -7.776 6.748 -6.623 1.00 91.00 78 VAL A O 1
ATOM 585 N N . VAL A 1 79 ? -7.244 4.821 -5.604 1.00 90.31 79 VAL A N 1
ATOM 586 C CA . VAL A 1 79 ? -7.007 5.437 -4.296 1.00 90.31 79 VAL A CA 1
ATOM 587 C C . VAL A 1 79 ? -5.625 5.093 -3.794 1.00 90.31 79 VAL A C 1
ATOM 589 O O . VAL A 1 79 ? -5.321 3.935 -3.538 1.00 90.31 79 VAL A O 1
ATOM 592 N N . LEU A 1 80 ? -4.821 6.138 -3.604 1.00 89.06 80 LEU A N 1
ATOM 593 C CA . LEU A 1 80 ? -3.501 6.060 -3.002 1.00 89.06 80 LEU A CA 1
ATOM 594 C C . LEU A 1 80 ? -3.536 6.561 -1.554 1.00 89.06 80 LEU A C 1
ATOM 596 O O . LEU A 1 80 ? -3.891 7.714 -1.268 1.00 89.06 80 LEU A O 1
ATOM 600 N N . VAL A 1 81 ? -3.134 5.676 -0.652 1.00 87.56 81 VAL A N 1
ATOM 601 C CA . VAL A 1 81 ? -2.938 5.918 0.774 1.00 87.56 81 VAL A CA 1
ATOM 602 C C . VAL A 1 81 ? -1.441 5.909 1.060 1.00 87.56 81 VAL A C 1
ATOM 604 O O . VAL A 1 81 ? -0.742 4.982 0.667 1.00 87.56 81 VAL A O 1
ATOM 607 N N . ARG A 1 82 ? -0.956 6.935 1.764 1.00 81.88 82 ARG A N 1
ATOM 608 C CA . ARG A 1 82 ? 0.461 7.097 2.115 1.00 81.88 82 ARG A CA 1
ATOM 609 C C . ARG A 1 82 ? 0.645 7.135 3.626 1.00 81.88 82 ARG A C 1
ATOM 611 O O . ARG A 1 82 ? -0.200 7.707 4.313 1.00 81.88 82 ARG A O 1
ATOM 618 N N . GLN A 1 83 ? 1.789 6.652 4.115 1.00 69.69 83 GLN A N 1
ATOM 619 C CA . GLN A 1 83 ? 2.195 6.718 5.527 1.00 69.69 83 GLN A CA 1
ATOM 620 C C . GLN A 1 83 ? 2.042 8.125 6.138 1.00 69.69 83 GLN A C 1
ATOM 622 O O . GLN A 1 83 ? 1.630 8.284 7.287 1.00 69.69 83 GLN A O 1
ATOM 627 N N . LYS A 1 84 ? 2.364 9.171 5.366 1.00 68.75 84 LYS A N 1
ATOM 628 C CA . LYS A 1 84 ? 2.115 10.572 5.734 1.00 68.75 84 LYS A CA 1
ATOM 629 C C . LYS A 1 84 ? 0.931 11.093 4.916 1.00 68.75 84 LYS A C 1
ATOM 631 O O . LYS A 1 84 ? 1.158 11.626 3.827 1.00 68.75 84 LYS A O 1
ATOM 636 N N . PRO A 1 85 ? -0.316 10.942 5.398 1.00 62.47 85 PRO A N 1
ATOM 637 C CA . PRO A 1 85 ? -1.482 11.378 4.647 1.00 62.47 85 PRO A CA 1
ATOM 638 C C . PRO A 1 85 ? -1.457 12.888 4.397 1.00 62.47 85 PRO A C 1
ATOM 640 O O . PRO A 1 85 ? -0.899 13.676 5.173 1.00 62.47 85 PRO A O 1
ATOM 643 N N . GLU A 1 86 ? -2.082 13.296 3.293 1.00 61.16 86 GLU A N 1
ATOM 644 C CA . GLU A 1 86 ? -2.271 14.706 2.968 1.00 61.16 86 GLU A CA 1
ATOM 645 C C . GLU A 1 86 ? -2.985 15.416 4.123 1.00 61.16 86 GLU A C 1
ATOM 647 O O . GLU A 1 86 ? -3.962 14.934 4.701 1.00 61.16 86 GLU A O 1
ATOM 652 N N . ARG A 1 87 ? -2.442 16.569 4.515 1.00 55.28 87 ARG A N 1
ATOM 653 C CA . ARG A 1 87 ? -2.812 17.240 5.760 1.00 55.28 87 ARG A CA 1
ATOM 654 C C . ARG A 1 87 ? -4.244 17.779 5.683 1.00 55.28 87 ARG A C 1
ATOM 656 O O . ARG A 1 87 ? -4.471 18.884 5.199 1.00 55.28 87 ARG A O 1
ATOM 663 N N . PHE A 1 88 ? -5.186 17.071 6.305 1.00 66.88 88 PHE A N 1
ATOM 664 C CA . PHE A 1 88 ? -6.505 17.598 6.685 1.00 66.88 88 PHE A CA 1
ATOM 665 C C . PHE A 1 88 ? -6.686 17.655 8.213 1.00 66.88 88 PHE A C 1
ATOM 667 O O . PHE A 1 88 ? -7.703 17.193 8.729 1.00 66.88 88 PHE A O 1
ATOM 674 N N . PRO A 1 89 ? -5.731 18.233 8.971 1.00 67.25 89 PRO A N 1
ATOM 675 C CA . PRO A 1 89 ? -5.608 18.024 10.416 1.00 67.25 89 PRO A CA 1
ATOM 676 C C . PRO A 1 89 ? -6.878 18.387 11.193 1.00 67.25 89 PRO A C 1
ATOM 678 O O . PRO A 1 89 ? -7.258 17.702 12.135 1.00 67.25 89 PRO A O 1
ATOM 681 N N . LEU A 1 90 ? -7.577 19.441 10.769 1.00 80.31 90 LEU A N 1
ATOM 682 C CA . LEU A 1 90 ? -8.748 19.961 11.473 1.00 80.31 90 LEU A CA 1
ATOM 683 C C . LEU A 1 90 ? -10.071 19.295 11.066 1.00 80.31 90 LEU A C 1
ATOM 685 O O . LEU A 1 90 ? -11.106 19.585 11.672 1.00 80.31 90 LEU A O 1
ATOM 689 N N . GLN A 1 91 ? -10.070 18.434 10.044 1.00 88.19 91 GLN A N 1
ATOM 690 C CA . GLN A 1 91 ? -11.287 17.765 9.593 1.00 88.19 91 GLN A CA 1
ATOM 691 C C . GLN A 1 91 ? -11.638 16.595 10.501 1.00 88.19 91 GLN A C 1
ATOM 693 O O . GLN A 1 91 ? -10.768 15.900 11.023 1.00 88.19 91 GLN A O 1
ATOM 698 N N . ARG A 1 92 ? -12.944 16.374 10.667 1.00 92.62 92 ARG A N 1
ATOM 699 C CA . ARG A 1 92 ? -13.446 15.163 11.309 1.00 92.62 92 ARG A CA 1
ATOM 700 C C . ARG A 1 92 ? -13.276 13.963 10.388 1.00 92.62 92 ARG A C 1
ATOM 702 O O . ARG A 1 92 ? -13.445 14.115 9.178 1.00 92.62 92 ARG A O 1
ATOM 709 N N . VAL A 1 93 ? -13.058 12.785 10.968 1.00 92.69 93 VAL A N 1
ATOM 710 C CA . VAL A 1 93 ? -12.957 11.507 10.237 1.00 92.69 93 VAL A CA 1
ATOM 711 C C . VAL A 1 93 ? -14.140 11.315 9.284 1.00 92.69 93 VAL A C 1
ATOM 713 O O . VAL A 1 93 ? -13.952 11.101 8.090 1.00 92.69 93 VAL A O 1
ATOM 716 N N . THR A 1 94 ? -15.370 11.487 9.773 1.00 93.06 94 THR A N 1
ATOM 717 C CA . THR A 1 94 ? -16.584 11.376 8.941 1.00 93.06 94 THR A CA 1
ATOM 718 C C . THR A 1 94 ? -16.599 12.353 7.772 1.00 93.06 94 THR A C 1
ATOM 720 O O . THR A 1 94 ? -16.960 11.976 6.664 1.00 93.06 94 THR A O 1
ATOM 723 N N . THR A 1 95 ? -16.202 13.607 7.994 1.00 90.56 95 THR A N 1
ATOM 724 C CA . THR A 1 95 ? -16.169 14.633 6.942 1.00 90.56 95 THR A CA 1
ATOM 725 C C . THR A 1 95 ? -15.116 14.315 5.883 1.00 90.56 95 THR A C 1
ATOM 727 O O . THR A 1 95 ? -15.384 14.474 4.695 1.00 90.56 95 THR A O 1
ATOM 730 N N . PHE A 1 96 ? -13.947 13.836 6.305 1.00 91.19 96 PHE A N 1
ATOM 731 C CA . PHE A 1 96 ? -12.894 13.379 5.406 1.00 91.19 96 PHE A CA 1
ATOM 732 C C . PHE A 1 96 ? -13.371 12.208 4.535 1.00 91.19 96 PHE A C 1
ATOM 734 O O . PHE A 1 96 ? -13.357 12.310 3.309 1.00 91.19 96 PHE A O 1
ATOM 741 N N . LEU A 1 97 ? -13.899 11.147 5.150 1.00 91.25 97 LEU A N 1
ATOM 742 C CA . LEU A 1 97 ? -14.378 9.966 4.427 1.00 91.25 97 LEU A CA 1
ATOM 743 C C . LEU A 1 97 ? -15.577 10.275 3.517 1.00 91.25 97 LEU A C 1
ATOM 745 O O . LEU A 1 97 ? -15.651 9.763 2.406 1.00 91.25 97 LEU A O 1
ATOM 749 N N . GLN A 1 98 ? -16.483 11.173 3.917 1.00 89.19 98 GLN A N 1
ATOM 750 C CA . GLN A 1 98 ? -17.591 11.616 3.056 1.00 89.19 98 GLN A CA 1
ATOM 751 C C . GLN A 1 98 ? -17.103 12.297 1.775 1.00 89.19 98 GLN A C 1
ATOM 753 O O . GLN A 1 98 ? -17.716 12.125 0.723 1.00 89.19 98 GLN A O 1
ATOM 758 N N . ARG A 1 99 ? -16.003 13.055 1.840 1.00 86.50 99 ARG A N 1
ATOM 759 C CA . ARG A 1 99 ? -15.401 13.660 0.644 1.00 86.50 99 ARG A CA 1
ATOM 760 C C . ARG A 1 99 ? -14.797 12.607 -0.273 1.00 86.50 99 ARG A C 1
ATOM 762 O O . ARG A 1 99 ? -14.952 12.724 -1.482 1.00 86.50 99 ARG A O 1
ATOM 769 N N . VAL A 1 100 ? -14.145 11.596 0.301 1.00 87.62 100 VAL A N 1
ATOM 770 C CA . VAL A 1 100 ? -13.593 10.466 -0.457 1.00 87.62 100 VAL A CA 1
ATOM 771 C C . VAL A 1 100 ? -14.718 9.718 -1.174 1.00 87.62 100 VAL A C 1
ATOM 773 O O . VAL A 1 100 ? -14.655 9.570 -2.389 1.00 87.62 100 VAL A O 1
ATOM 776 N N . ALA A 1 101 ? -15.794 9.362 -0.462 1.00 87.19 101 ALA A N 1
ATOM 777 C CA . ALA A 1 101 ? -16.981 8.746 -1.060 1.00 87.19 101 ALA A CA 1
ATOM 778 C C . ALA A 1 101 ? -17.543 9.583 -2.216 1.00 87.19 101 ALA A C 1
ATOM 780 O O . ALA A 1 101 ? -17.790 9.063 -3.298 1.00 87.19 101 ALA A O 1
ATOM 781 N N . ALA A 1 102 ? -17.725 10.888 -2.002 1.00 82.94 102 ALA A N 1
ATOM 782 C CA . ALA A 1 102 ? -18.286 11.775 -3.016 1.00 82.94 102 ALA A CA 1
ATOM 783 C C . ALA A 1 102 ? -17.393 11.902 -4.264 1.00 82.94 102 ALA A C 1
ATOM 785 O O . ALA A 1 102 ? -17.908 12.048 -5.372 1.00 82.94 102 ALA A O 1
ATOM 786 N N . ALA A 1 103 ? -16.068 11.858 -4.093 1.00 80.94 103 ALA A N 1
ATOM 787 C CA . ALA A 1 103 ? -15.119 11.926 -5.199 1.00 80.94 103 ALA A CA 1
ATOM 788 C C . ALA A 1 103 ? -15.105 10.629 -6.021 1.00 80.94 103 ALA A C 1
ATOM 790 O O . ALA A 1 103 ? -15.154 10.689 -7.249 1.00 80.94 103 ALA A O 1
ATOM 791 N N . SER A 1 104 ? -15.078 9.473 -5.357 1.00 78.81 104 SER A N 1
ATOM 792 C CA . SER A 1 104 ? -14.902 8.181 -6.027 1.00 78.81 104 SER A CA 1
ATOM 793 C C . SER A 1 104 ? -16.209 7.583 -6.563 1.00 78.81 104 SER A C 1
ATOM 795 O O . SER A 1 104 ? -16.229 7.059 -7.673 1.00 78.81 104 SER A O 1
ATOM 797 N N . LEU A 1 105 ? -17.330 7.737 -5.847 1.00 76.25 105 LEU A N 1
ATOM 798 C CA . LEU A 1 105 ? -18.649 7.250 -6.292 1.00 76.25 105 LEU A CA 1
ATOM 799 C C . LEU A 1 105 ? -19.322 8.202 -7.306 1.00 76.25 105 LEU A C 1
ATOM 801 O O . LEU A 1 105 ? -20.342 7.878 -7.923 1.00 76.25 105 LEU A O 1
ATOM 805 N N . GLY A 1 106 ? -18.752 9.397 -7.492 1.00 67.50 106 GLY A N 1
ATOM 806 C CA . GLY A 1 106 ? -19.232 10.422 -8.412 1.00 67.50 106 GLY A CA 1
ATOM 807 C C . GLY A 1 106 ? -20.562 11.068 -7.999 1.00 67.50 106 GLY A C 1
ATOM 808 O O . GLY A 1 106 ? -21.039 10.949 -6.873 1.00 67.50 106 GLY A O 1
ATOM 809 N N . ARG A 1 107 ? -21.207 11.769 -8.947 1.00 56.47 107 ARG A N 1
ATOM 810 C CA . ARG A 1 107 ? -22.457 12.540 -8.733 1.00 56.47 107 ARG A CA 1
ATOM 811 C C . ARG A 1 107 ? -23.699 11.701 -8.365 1.00 56.47 107 ARG A C 1
ATOM 813 O O . ARG A 1 107 ? -24.790 12.261 -8.313 1.00 56.47 107 ARG A O 1
ATOM 820 N N . ARG A 1 108 ? -23.576 10.384 -8.167 1.00 57.12 108 ARG A N 1
ATOM 821 C CA . ARG A 1 108 ? -24.724 9.474 -7.997 1.00 57.12 108 ARG A CA 1
ATOM 822 C C . ARG A 1 108 ? -25.189 9.300 -6.556 1.00 57.12 108 ARG A C 1
ATOM 824 O O . ARG A 1 108 ? -26.274 8.771 -6.367 1.00 57.12 108 ARG A O 1
ATOM 831 N N . VAL A 1 109 ? -24.416 9.764 -5.576 1.00 66.56 109 VAL A N 1
ATOM 832 C CA . VAL A 1 109 ? -24.690 9.472 -4.166 1.00 66.56 109 VAL A CA 1
ATOM 833 C C . VAL A 1 109 ? -25.230 10.713 -3.464 1.00 66.56 109 VAL A C 1
ATOM 835 O O . VAL A 1 109 ? -24.557 11.745 -3.377 1.00 66.56 109 VAL A O 1
ATOM 838 N N . GLY A 1 110 ? -26.464 10.625 -2.964 1.00 76.31 110 GLY A N 1
ATOM 839 C CA . GLY A 1 110 ? -27.058 11.679 -2.139 1.00 76.31 110 GLY A CA 1
ATOM 840 C C . GLY A 1 110 ? -26.292 11.860 -0.822 1.00 76.31 110 GLY A C 1
ATOM 841 O O . GLY A 1 110 ? -25.603 10.955 -0.358 1.00 76.31 110 GLY A O 1
ATOM 842 N N . ARG A 1 111 ? -26.419 13.020 -0.164 1.00 80.00 111 ARG A N 1
ATOM 843 C CA . ARG A 1 111 ? -25.702 13.292 1.101 1.00 80.00 111 ARG A CA 1
ATOM 844 C C . ARG A 1 111 ? -25.991 12.246 2.186 1.00 80.00 111 ARG A C 1
ATOM 846 O O . ARG A 1 111 ? -25.081 11.864 2.922 1.00 80.00 111 ARG A O 1
ATOM 853 N N . ASP A 1 112 ? -27.237 11.789 2.271 1.00 84.38 112 ASP A N 1
ATOM 854 C CA . ASP A 1 112 ? -27.662 10.792 3.257 1.00 84.38 112 ASP A CA 1
ATOM 855 C C . ASP A 1 112 ? -27.142 9.393 2.924 1.00 84.38 112 ASP A C 1
ATOM 857 O O . ASP A 1 112 ? -26.699 8.673 3.816 1.00 84.38 112 ASP A O 1
ATOM 861 N N . GLU A 1 113 ? -27.096 9.042 1.640 1.00 83.50 113 GLU A N 1
ATOM 862 C CA . GLU A 1 113 ? -26.522 7.786 1.160 1.00 83.50 113 GLU A CA 1
ATOM 863 C C . GLU A 1 113 ? -25.004 7.749 1.390 1.00 83.50 113 GLU A C 1
ATOM 865 O O . GLU A 1 113 ? -24.491 6.783 1.947 1.00 83.50 113 GLU A O 1
ATOM 870 N N . ALA A 1 114 ? -24.291 8.846 1.108 1.00 82.94 114 ALA A N 1
ATOM 871 C CA . ALA A 1 114 ? -22.860 8.965 1.390 1.00 82.94 114 ALA A CA 1
ATOM 872 C C . ALA A 1 114 ? -22.577 8.863 2.895 1.00 82.94 114 ALA A C 1
ATOM 874 O O . ALA A 1 114 ? -21.595 8.253 3.320 1.00 82.94 114 ALA A O 1
ATOM 875 N N . ARG A 1 115 ? -23.453 9.431 3.733 1.00 87.69 115 ARG A N 1
ATOM 876 C CA . ARG A 1 115 ? -23.354 9.304 5.190 1.00 87.69 115 ARG A CA 1
ATOM 877 C C . ARG A 1 115 ? -23.598 7.867 5.651 1.00 87.69 115 ARG A C 1
ATOM 879 O O . ARG A 1 115 ? -22.847 7.387 6.498 1.00 87.69 115 ARG A O 1
ATOM 886 N N . ALA A 1 116 ? -24.614 7.192 5.118 1.00 89.94 116 ALA A N 1
ATOM 887 C CA . ALA A 1 116 ? -24.898 5.795 5.431 1.00 89.94 116 ALA A CA 1
ATOM 888 C C . ALA A 1 116 ? -23.741 4.877 5.005 1.00 89.94 116 ALA A C 1
ATOM 890 O O . ALA A 1 116 ? -23.296 4.052 5.803 1.00 89.94 116 ALA A O 1
ATOM 891 N N . TRP A 1 117 ? -23.202 5.096 3.804 1.00 90.56 117 TRP A N 1
ATOM 892 C CA . TRP A 1 117 ? -22.038 4.401 3.261 1.00 90.56 117 TRP A CA 1
ATOM 893 C C . TRP A 1 117 ? -20.797 4.573 4.141 1.00 90.56 117 TRP A C 1
ATOM 895 O O . TRP A 1 117 ? -20.169 3.591 4.534 1.00 90.56 117 TRP A O 1
ATOM 905 N N . VAL A 1 118 ? -20.472 5.809 4.534 1.00 92.56 118 VAL A N 1
ATOM 906 C CA . VAL A 1 118 ? -19.342 6.077 5.440 1.00 92.56 118 VAL A CA 1
ATOM 907 C C . VAL A 1 118 ? -19.552 5.416 6.799 1.00 92.56 118 VAL A C 1
ATOM 909 O O . VAL A 1 118 ? -18.643 4.763 7.298 1.00 92.56 118 VAL A O 1
ATOM 912 N N . ASN A 1 119 ? -20.746 5.519 7.387 1.00 92.44 119 ASN A N 1
ATOM 913 C CA . ASN A 1 119 ? -21.031 4.894 8.680 1.00 92.44 119 ASN A CA 1
ATOM 914 C C . ASN A 1 119 ? -20.941 3.362 8.627 1.00 92.44 119 ASN A C 1
ATOM 916 O O . ASN A 1 119 ? -20.501 2.744 9.591 1.00 92.44 119 ASN A O 1
ATOM 920 N N . HIS A 1 120 ? -21.364 2.746 7.522 1.00 91.56 120 HIS A N 1
ATOM 921 C CA . HIS A 1 120 ? -21.212 1.308 7.313 1.00 91.56 120 HIS A CA 1
ATOM 922 C C . HIS A 1 120 ? -19.734 0.902 7.275 1.00 91.56 120 HIS A C 1
ATOM 924 O O . HIS A 1 120 ? -19.333 -0.004 8.000 1.00 91.56 120 HIS A O 1
ATOM 930 N N . ASN A 1 121 ? -18.916 1.621 6.506 1.00 90.88 121 ASN A N 1
ATOM 931 C CA . ASN A 1 121 ? -17.492 1.317 6.372 1.00 90.88 121 ASN A CA 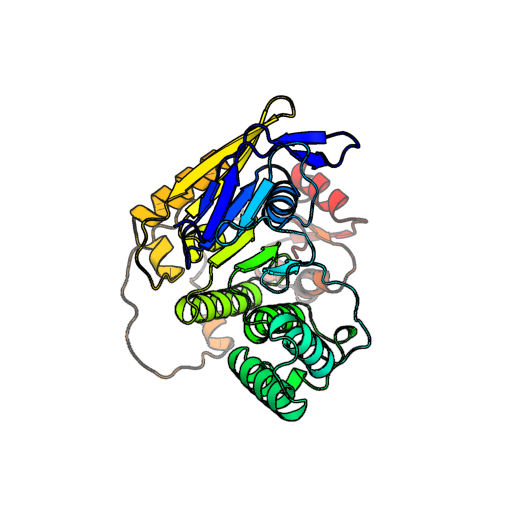1
ATOM 932 C C . ASN A 1 121 ? -16.672 1.645 7.632 1.00 90.88 121 ASN A C 1
ATOM 934 O O . ASN A 1 121 ? -15.706 0.948 7.923 1.00 90.88 121 ASN A O 1
ATOM 938 N N . LEU A 1 122 ? -17.080 2.642 8.426 1.00 92.88 122 LEU A N 1
ATOM 939 C CA . LEU A 1 122 ? -16.493 2.892 9.748 1.00 92.88 122 LEU A CA 1
ATOM 940 C C . LEU A 1 122 ? -16.682 1.697 10.692 1.00 92.88 122 LEU A C 1
ATOM 942 O O . LEU A 1 122 ? -15.747 1.360 11.414 1.00 92.88 122 LEU A O 1
ATOM 946 N N . ARG A 1 123 ? -17.848 1.036 10.647 1.00 92.00 123 ARG A N 1
ATOM 947 C CA . ARG A 1 123 ? -18.103 -0.187 11.426 1.00 92.00 123 ARG A CA 1
ATOM 948 C C . ARG A 1 123 ? -17.262 -1.364 10.954 1.00 92.00 123 ARG A C 1
ATOM 950 O O . ARG A 1 123 ? -16.700 -2.078 11.772 1.00 92.00 123 ARG A O 1
ATOM 957 N N . LEU A 1 124 ? -17.130 -1.546 9.638 1.00 87.50 124 LEU A N 1
ATOM 958 C CA . LEU A 1 124 ? -16.269 -2.599 9.084 1.00 87.50 124 LEU A CA 1
ATOM 959 C C . LEU A 1 124 ? -14.803 -2.426 9.495 1.00 87.50 124 LEU A C 1
ATOM 961 O O . LEU A 1 124 ? -14.119 -3.412 9.741 1.00 87.50 124 LEU A O 1
ATOM 965 N N . ALA A 1 125 ? -14.335 -1.183 9.600 1.00 87.75 125 ALA A N 1
ATOM 966 C CA . ALA A 1 125 ? -12.989 -0.869 10.064 1.00 87.75 125 ALA A CA 1
ATOM 967 C C . ALA A 1 125 ? -12.851 -0.819 11.604 1.00 87.75 125 ALA A C 1
ATOM 969 O O . ALA A 1 125 ? -11.750 -0.575 12.100 1.00 87.75 125 ALA A O 1
ATOM 970 N N . GLY A 1 126 ? -13.937 -1.031 12.361 1.00 89.00 126 GLY A N 1
ATOM 971 C CA . GLY A 1 126 ? -13.943 -1.012 13.828 1.00 89.00 126 GLY A CA 1
ATOM 972 C C . GLY A 1 126 ? -13.611 0.356 14.434 1.00 89.00 126 GLY A C 1
ATOM 973 O O . GLY A 1 126 ? -12.930 0.431 15.455 1.00 89.00 126 GLY A O 1
ATOM 974 N N . ILE A 1 127 ? -14.018 1.444 13.771 1.00 92.69 127 ILE A N 1
ATOM 975 C CA . ILE A 1 127 ? -13.690 2.829 14.152 1.00 92.69 127 ILE A CA 1
ATOM 976 C C . ILE A 1 127 ? -14.908 3.765 14.150 1.00 92.69 127 ILE A C 1
ATOM 978 O O . ILE A 1 127 ? -14.763 4.977 13.959 1.00 92.69 127 ILE A O 1
ATOM 982 N N . GLU A 1 128 ? -16.120 3.245 14.363 1.00 93.62 128 GLU A N 1
ATOM 983 C CA . GLU A 1 128 ? -17.333 4.074 14.461 1.00 93.62 128 GLU A CA 1
ATOM 984 C C . GLU A 1 128 ? -17.216 5.215 15.484 1.00 93.62 128 GLU A C 1
ATOM 986 O O . GLU A 1 128 ? -17.585 6.355 15.179 1.00 93.62 128 GLU A O 1
ATOM 991 N N . ASP A 1 129 ? -16.601 4.951 16.638 1.00 94.06 129 ASP A N 1
ATOM 992 C CA . ASP A 1 129 ? -16.433 5.916 17.732 1.00 94.06 129 ASP A CA 1
ATOM 993 C C . ASP A 1 129 ? -15.446 7.047 17.398 1.00 94.06 129 ASP A C 1
ATOM 995 O O . ASP A 1 129 ? -15.439 8.109 18.031 1.00 94.06 129 ASP A O 1
ATOM 999 N N . LEU A 1 130 ? -14.621 6.864 16.363 1.00 94.06 130 LEU A N 1
ATOM 1000 C CA . LEU A 1 130 ? -13.671 7.879 15.906 1.00 94.06 130 LEU A CA 1
ATOM 1001 C C . LEU A 1 130 ? -14.308 8.887 14.946 1.00 94.06 130 LEU A C 1
ATOM 1003 O O . LEU A 1 130 ? -13.719 9.933 14.669 1.00 94.06 130 LEU A O 1
ATOM 1007 N N . GLY A 1 131 ? -15.521 8.625 14.450 1.00 92.56 131 GLY A N 1
ATOM 1008 C CA . GLY A 1 131 ? -16.136 9.391 13.366 1.00 92.56 131 GLY A CA 1
ATOM 1009 C C . GLY A 1 131 ? -16.253 10.902 13.624 1.00 92.56 131 GLY A C 1
ATOM 1010 O O . GLY A 1 131 ? -16.145 11.709 12.689 1.00 92.56 131 GLY A O 1
ATOM 1011 N N . ALA A 1 132 ? -16.460 11.297 14.884 1.00 93.25 132 ALA A N 1
ATOM 1012 C CA . ALA A 1 132 ? -16.584 12.695 15.303 1.00 93.25 132 ALA A CA 1
ATOM 1013 C C . ALA A 1 132 ? -15.242 13.364 15.653 1.00 93.25 132 ALA A C 1
ATOM 1015 O O . ALA A 1 132 ? -15.184 14.595 15.743 1.00 93.25 132 ALA A O 1
ATOM 1016 N N . GLN A 1 133 ? -14.178 12.581 15.837 1.00 93.81 133 GLN A N 1
ATOM 1017 C CA . GLN A 1 133 ? -12.857 13.082 16.205 1.00 93.81 133 GLN A CA 1
ATOM 1018 C C . GLN A 1 133 ? -12.165 13.746 15.014 1.00 93.81 133 GLN A C 1
ATOM 1020 O O . GLN A 1 133 ? -12.485 13.474 13.853 1.00 93.81 133 GLN A O 1
ATOM 1025 N N . ARG A 1 134 ? -11.222 14.649 15.303 1.00 91.81 134 ARG A N 1
ATOM 1026 C CA . ARG A 1 134 ? -10.406 15.310 14.278 1.00 91.81 134 ARG A CA 1
ATOM 1027 C C . ARG A 1 134 ? -9.227 14.419 13.909 1.00 91.81 134 ARG A C 1
ATOM 1029 O O . ARG A 1 134 ? -8.637 13.801 14.785 1.00 91.81 134 ARG A O 1
ATOM 1036 N N . LEU A 1 135 ? -8.832 14.412 12.638 1.00 89.31 135 LEU A N 1
ATOM 1037 C CA . LEU A 1 135 ? -7.689 13.616 12.177 1.00 89.31 135 LEU A CA 1
ATOM 1038 C C . LEU A 1 135 ? -6.404 13.931 12.961 1.00 89.31 135 LEU A C 1
ATOM 1040 O O . LEU A 1 135 ? -5.652 13.021 13.288 1.00 89.31 135 LEU A O 1
ATOM 1044 N N . SER A 1 136 ? -6.179 15.196 13.337 1.00 87.88 136 SER A N 1
ATOM 1045 C CA . SER A 1 136 ? -4.998 15.602 14.113 1.00 87.88 136 SER A CA 1
ATOM 1046 C C . SER A 1 136 ? -4.964 15.100 15.556 1.00 87.88 136 SER A C 1
ATOM 1048 O O . SER A 1 136 ? -3.938 15.259 16.208 1.00 87.88 136 SER A O 1
ATOM 1050 N N . THR A 1 137 ? -6.079 14.600 16.096 1.00 89.69 137 THR A N 1
ATOM 1051 C CA . THR A 1 137 ? -6.152 14.115 17.485 1.00 89.69 137 THR A CA 1
ATOM 1052 C C . THR A 1 137 ? -6.009 12.601 17.580 1.00 89.69 137 THR A C 1
ATOM 1054 O O . THR A 1 137 ? -5.985 12.072 18.686 1.00 89.69 137 THR A O 1
ATOM 1057 N N . LEU A 1 138 ? -5.955 11.900 16.445 1.00 88.81 138 LEU A N 1
ATOM 1058 C CA . LEU A 1 138 ? -5.867 10.447 16.411 1.00 88.81 138 LEU A CA 1
ATOM 1059 C C . LEU A 1 138 ? -4.439 9.974 16.690 1.00 88.81 138 LEU A C 1
ATOM 1061 O O . LEU A 1 138 ? -3.465 10.591 16.258 1.00 88.81 138 LEU A O 1
ATOM 1065 N N . SER A 1 139 ? -4.326 8.835 17.374 1.00 88.38 139 SER A N 1
ATOM 1066 C CA . SER A 1 139 ? -3.071 8.088 17.433 1.00 88.38 139 SER A CA 1
ATOM 1067 C C . SER A 1 139 ? -2.685 7.580 16.039 1.00 88.38 139 SER A C 1
ATOM 1069 O O . SER A 1 139 ? -3.532 7.476 15.149 1.00 88.38 139 SER A O 1
ATOM 1071 N N . LYS A 1 140 ? -1.413 7.208 15.847 1.00 83.94 140 LYS A N 1
ATOM 1072 C CA . LYS A 1 140 ? -0.952 6.604 14.585 1.00 83.94 140 LYS A CA 1
ATOM 1073 C C . LYS A 1 140 ? -1.769 5.361 14.211 1.00 83.94 140 LYS A C 1
ATOM 1075 O O . LYS A 1 140 ? -2.180 5.235 13.065 1.00 83.94 140 LYS A O 1
ATOM 1080 N N . HIS A 1 141 ? -2.068 4.502 15.190 1.00 85.69 141 HIS A N 1
ATOM 1081 C CA . HIS A 1 141 ? -2.913 3.315 15.002 1.00 85.69 141 HIS A CA 1
ATOM 1082 C C . HIS A 1 141 ? -4.329 3.674 14.534 1.00 85.69 141 HIS A C 1
ATOM 1084 O O . HIS A 1 141 ? -4.824 3.163 13.532 1.00 85.69 141 HIS A O 1
ATOM 1090 N N . ALA A 1 142 ? -4.973 4.618 15.226 1.00 89.06 142 ALA A N 1
ATOM 1091 C CA . ALA A 1 142 ? -6.300 5.092 14.851 1.00 89.06 142 ALA A CA 1
ATOM 1092 C C . ALA A 1 142 ? -6.310 5.702 13.439 1.00 89.06 142 ALA A C 1
ATOM 1094 O O . ALA A 1 142 ? -7.241 5.463 12.670 1.00 89.06 142 ALA A O 1
ATOM 1095 N N . LEU A 1 143 ? -5.264 6.448 13.077 1.00 87.62 143 LEU A N 1
ATOM 1096 C CA . LEU A 1 143 ? -5.109 7.018 11.743 1.00 87.62 143 LEU A CA 1
ATOM 1097 C C . LEU A 1 143 ? -4.919 5.935 10.670 1.00 87.62 143 LEU A C 1
ATOM 1099 O O . LEU A 1 143 ? -5.570 6.013 9.632 1.00 87.62 143 LEU A O 1
ATOM 1103 N N . ALA A 1 144 ? -4.113 4.901 10.932 1.00 86.50 144 ALA A N 1
ATOM 1104 C CA . ALA A 1 144 ? -3.946 3.769 10.018 1.00 86.50 144 ALA A CA 1
ATOM 1105 C C . ALA A 1 144 ? -5.287 3.072 9.734 1.00 86.50 144 ALA A C 1
ATOM 1107 O O . ALA A 1 144 ? -5.622 2.816 8.577 1.00 86.50 144 ALA A O 1
ATOM 1108 N N . ARG A 1 145 ? -6.123 2.863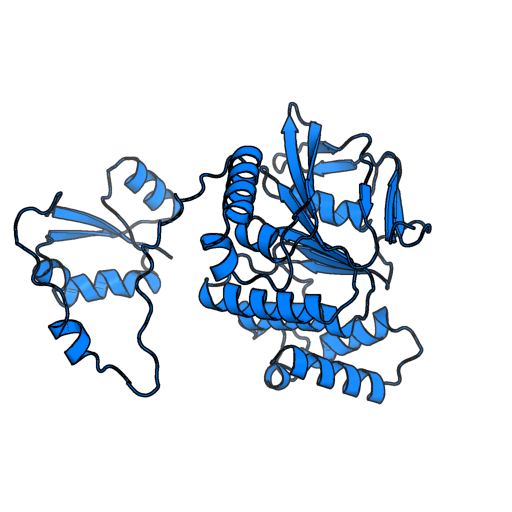 10.762 1.00 88.50 145 ARG A N 1
ATOM 1109 C CA . ARG A 1 145 ? -7.483 2.326 10.579 1.00 88.50 145 ARG A CA 1
ATOM 1110 C C . ARG A 1 145 ? -8.411 3.262 9.805 1.00 88.50 145 ARG A C 1
ATOM 1112 O O . ARG A 1 145 ? -9.217 2.788 9.007 1.00 88.50 145 ARG A O 1
ATOM 1119 N N . VAL A 1 146 ? -8.301 4.578 9.995 1.00 90.75 146 VAL A N 1
ATOM 1120 C CA . VAL A 1 146 ? -9.050 5.561 9.190 1.00 90.75 146 VAL A CA 1
ATOM 1121 C C . VAL A 1 146 ? -8.643 5.501 7.718 1.00 90.75 146 VAL A C 1
ATOM 1123 O O . VAL A 1 146 ? -9.508 5.573 6.845 1.00 90.75 146 VAL A O 1
ATOM 1126 N N . GLU A 1 147 ? -7.358 5.330 7.424 1.00 88.81 147 GLU A N 1
ATOM 1127 C CA . GLU A 1 147 ? -6.875 5.169 6.053 1.00 88.81 147 GLU A CA 1
ATOM 1128 C C . GLU A 1 147 ? -7.279 3.813 5.443 1.00 88.81 147 GLU A C 1
ATOM 1130 O O . GLU A 1 147 ? -7.642 3.764 4.270 1.00 88.81 147 GLU A O 1
ATOM 1135 N N . LEU A 1 148 ? -7.349 2.728 6.224 1.00 88.19 148 LEU A N 1
ATOM 1136 C CA . LEU A 1 148 ? -7.982 1.485 5.759 1.00 88.19 148 LEU A CA 1
ATOM 1137 C C . LEU A 1 148 ? -9.466 1.712 5.437 1.00 88.19 148 LEU A C 1
ATOM 1139 O O . LEU A 1 148 ? -9.927 1.333 4.361 1.00 88.19 148 LEU A O 1
ATOM 1143 N N . ALA A 1 149 ? -10.209 2.413 6.301 1.00 90.62 149 ALA A N 1
ATOM 1144 C CA . ALA A 1 149 ? -11.604 2.770 6.036 1.00 90.62 149 ALA A CA 1
ATOM 1145 C C . ALA A 1 149 ? -11.759 3.643 4.780 1.00 90.62 149 ALA A C 1
ATOM 1147 O O . ALA A 1 149 ? -12.737 3.500 4.046 1.00 90.62 149 ALA A O 1
ATOM 1148 N N . ARG A 1 150 ? -10.789 4.517 4.487 1.00 90.00 150 ARG A N 1
ATOM 1149 C CA . ARG A 1 150 ? -10.746 5.308 3.250 1.00 90.00 150 ARG A CA 1
ATOM 1150 C C . ARG A 1 150 ? -10.704 4.423 2.007 1.00 90.00 150 ARG A C 1
ATOM 1152 O O . ARG A 1 150 ? -11.403 4.740 1.043 1.00 90.00 150 ARG A O 1
ATOM 1159 N N . LEU A 1 151 ? -9.954 3.318 2.030 1.00 88.25 151 LEU A N 1
ATOM 1160 C CA . LEU A 1 151 ? -9.966 2.347 0.931 1.00 88.25 151 LEU A CA 1
ATOM 1161 C C . LEU A 1 151 ? -11.375 1.798 0.722 1.00 88.25 151 LEU A C 1
ATOM 1163 O O . LEU A 1 151 ? -11.884 1.813 -0.399 1.00 88.25 151 LEU A O 1
ATOM 1167 N N . LEU A 1 152 ? -12.041 1.386 1.803 1.00 88.06 152 LEU A N 1
ATOM 1168 C CA . LEU A 1 152 ? -13.388 0.815 1.742 1.00 88.06 152 LEU A CA 1
ATOM 1169 C C . LEU A 1 152 ? -14.385 1.799 1.138 1.00 88.06 152 LEU A C 1
ATOM 1171 O O . LEU A 1 152 ? -15.070 1.482 0.165 1.00 88.06 152 LEU A O 1
ATOM 1175 N N . VAL A 1 153 ? -14.379 3.016 1.683 1.00 90.25 153 VAL A N 1
ATOM 1176 C CA . VAL A 1 153 ? -15.296 4.098 1.333 1.00 90.25 153 VAL A CA 1
ATOM 1177 C C . VAL A 1 153 ? -15.131 4.552 -0.116 1.00 90.25 153 VAL A C 1
ATOM 1179 O O . VAL A 1 153 ? -16.109 4.991 -0.719 1.00 90.25 153 VAL A O 1
ATOM 1182 N N . SER A 1 154 ? -13.926 4.463 -0.676 1.00 88.25 154 SER A N 1
ATOM 1183 C CA . SER A 1 154 ? -13.679 4.896 -2.051 1.00 88.25 154 SER A CA 1
ATOM 1184 C C . SER A 1 154 ? -14.350 4.028 -3.113 1.00 88.25 154 SER A C 1
ATOM 1186 O O . SER A 1 154 ? -14.670 4.521 -4.183 1.00 88.25 154 SER A O 1
ATOM 1188 N N . ASP A 1 155 ? -14.543 2.739 -2.845 1.00 86.12 155 ASP A N 1
ATOM 1189 C CA . ASP A 1 155 ? -14.965 1.771 -3.864 1.00 86.12 155 ASP A CA 1
ATOM 1190 C C . ASP A 1 155 ? -14.135 1.763 -5.160 1.00 86.12 155 ASP A C 1
ATOM 1192 O O . ASP A 1 155 ? -14.597 1.361 -6.225 1.00 86.12 155 ASP A O 1
ATOM 1196 N N . ALA A 1 156 ? -12.873 2.194 -5.070 1.00 89.50 156 ALA A N 1
ATOM 1197 C CA . ALA A 1 156 ? -11.960 2.184 -6.200 1.00 89.50 156 ALA A CA 1
ATOM 1198 C C . ALA A 1 156 ? -11.536 0.744 -6.556 1.00 89.50 156 ALA A C 1
ATOM 1200 O O . ALA A 1 156 ? -11.153 -0.013 -5.659 1.00 89.50 156 ALA A O 1
ATOM 1201 N N . PRO A 1 157 ? -11.546 0.358 -7.847 1.00 91.00 157 PRO A N 1
ATOM 1202 C CA . PRO A 1 157 ? -11.108 -0.969 -8.280 1.00 91.00 157 PRO A CA 1
ATOM 1203 C C . PRO A 1 157 ? -9.590 -1.175 -8.148 1.00 91.00 157 PRO A C 1
ATOM 1205 O O . PRO A 1 157 ? -9.141 -2.318 -8.047 1.00 91.00 157 PRO A O 1
ATOM 1208 N N . LEU A 1 158 ? -8.803 -0.088 -8.129 1.00 93.00 158 LEU A N 1
ATOM 1209 C CA . LEU A 1 158 ? -7.371 -0.103 -7.838 1.00 93.00 158 LEU A CA 1
ATOM 1210 C C . LEU A 1 158 ? -7.090 0.625 -6.516 1.00 93.00 158 LEU A C 1
ATOM 1212 O O . LEU A 1 158 ? -7.296 1.836 -6.399 1.00 93.00 158 LEU A O 1
ATOM 1216 N N . VAL A 1 159 ? -6.601 -0.116 -5.523 1.00 92.69 159 VAL A N 1
ATOM 1217 C CA . VAL A 1 159 ? -6.214 0.419 -4.212 1.00 92.69 159 VAL A CA 1
ATOM 1218 C C . VAL A 1 159 ? -4.704 0.349 -4.033 1.00 92.69 159 VAL A C 1
ATOM 1220 O O . VAL A 1 159 ? -4.071 -0.648 -4.380 1.00 92.69 159 VAL A O 1
ATOM 1223 N N . CYS A 1 160 ? -4.115 1.418 -3.506 1.00 93.12 160 CYS A N 1
ATOM 1224 C CA . CYS A 1 160 ? -2.672 1.553 -3.378 1.00 93.12 160 CYS A CA 1
ATOM 1225 C C . CYS A 1 160 ? -2.276 1.983 -1.967 1.00 93.12 160 CYS A C 1
ATOM 1227 O O . CYS A 1 160 ? -2.828 2.944 -1.428 1.00 93.12 160 CYS A O 1
ATOM 1229 N N . LEU A 1 161 ? -1.312 1.273 -1.386 1.00 92.31 161 LEU A N 1
ATOM 1230 C CA . LEU A 1 161 ? -0.864 1.442 -0.006 1.00 92.31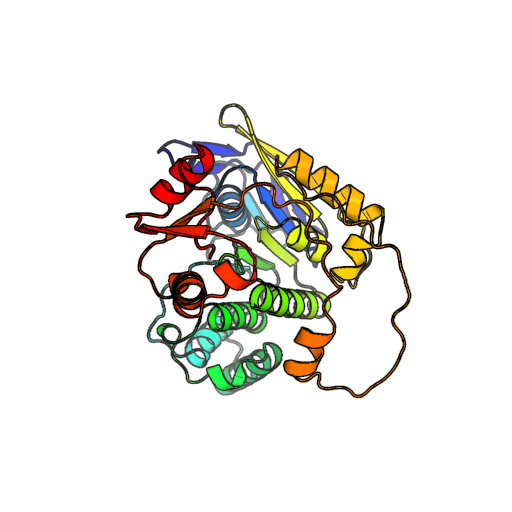 161 LEU A CA 1
ATOM 1231 C C . LEU A 1 161 ? 0.646 1.661 0.029 1.00 92.31 161 LEU A C 1
ATOM 1233 O O . LEU A 1 161 ? 1.405 0.814 -0.423 1.00 92.31 161 LEU A O 1
ATOM 1237 N N . ASP A 1 162 ? 1.088 2.782 0.576 1.00 91.88 162 ASP A N 1
ATOM 1238 C CA . ASP A 1 162 ? 2.506 3.119 0.676 1.00 91.88 162 ASP A CA 1
ATOM 1239 C C . ASP A 1 162 ? 2.933 3.159 2.147 1.00 91.88 162 ASP A C 1
ATOM 1241 O O . ASP A 1 162 ? 2.623 4.129 2.850 1.00 91.88 162 ASP A O 1
ATOM 1245 N N . HIS A 1 163 ? 3.592 2.086 2.610 1.00 84.44 163 HIS A N 1
ATOM 1246 C CA . HIS A 1 163 ? 4.174 1.971 3.955 1.00 84.44 163 HIS A CA 1
ATOM 1247 C C . HIS A 1 163 ? 3.178 2.271 5.093 1.00 84.44 163 HIS A C 1
ATOM 1249 O O . HIS A 1 163 ? 3.493 2.946 6.073 1.00 84.44 163 HIS A O 1
ATOM 1255 N N . LEU A 1 164 ? 1.926 1.809 4.952 1.00 77.12 164 LEU A N 1
ATOM 1256 C CA . LEU A 1 164 ? 0.821 2.223 5.829 1.00 77.12 164 LEU A CA 1
ATOM 1257 C C . LEU A 1 164 ? 1.037 1.853 7.306 1.00 77.12 164 LEU A C 1
ATOM 1259 O O . LEU A 1 164 ? 0.574 2.576 8.189 1.00 77.12 164 LEU A O 1
ATOM 1263 N N . PHE A 1 165 ? 1.713 0.736 7.579 1.00 82.31 165 PHE A N 1
ATOM 1264 C CA . PHE A 1 165 ? 1.878 0.215 8.939 1.00 82.31 165 PHE A CA 1
ATOM 1265 C C . PHE A 1 165 ? 3.250 0.509 9.550 1.00 82.31 165 PHE A C 1
ATOM 1267 O O . PHE A 1 165 ? 3.514 0.137 10.694 1.00 82.31 165 PHE A O 1
ATOM 1274 N N . ASP A 1 166 ? 4.111 1.209 8.818 1.00 81.44 166 ASP A N 1
ATOM 1275 C CA . ASP A 1 166 ? 5.462 1.524 9.254 1.00 81.44 166 ASP A CA 1
ATOM 1276 C C . ASP A 1 166 ? 5.434 2.507 10.431 1.00 81.44 166 ASP A C 1
ATOM 1278 O O . ASP A 1 166 ? 4.818 3.579 10.375 1.00 81.44 166 ASP A O 1
ATOM 1282 N N . GLY A 1 167 ? 6.154 2.164 11.499 1.00 77.19 167 GLY A N 1
ATOM 1283 C CA . GLY A 1 167 ? 6.227 2.968 12.720 1.00 77.19 167 GLY A CA 1
ATOM 1284 C C . GLY A 1 167 ? 5.016 2.832 13.651 1.00 77.19 167 GLY A C 1
ATOM 1285 O O . GLY A 1 167 ? 4.838 3.697 14.519 1.00 77.19 167 GLY A O 1
ATOM 1286 N N . LEU A 1 168 ? 4.188 1.799 13.453 1.00 83.06 168 LEU A N 1
ATOM 1287 C CA . LEU A 1 168 ? 3.268 1.266 14.461 1.00 83.06 168 LEU A CA 1
ATOM 1288 C C . LEU A 1 168 ? 3.991 0.244 15.347 1.00 83.06 168 LEU A C 1
ATOM 1290 O O . LEU A 1 168 ? 4.848 -0.490 14.861 1.00 83.06 168 LEU A O 1
ATOM 1294 N N . ASP A 1 169 ? 3.592 0.148 16.616 1.00 86.50 169 ASP A N 1
ATOM 1295 C CA . ASP A 1 169 ? 4.000 -0.966 17.475 1.00 86.50 169 ASP A CA 1
ATOM 1296 C C . ASP A 1 169 ? 3.532 -2.303 16.887 1.00 86.50 169 ASP A C 1
ATOM 1298 O O . ASP A 1 169 ? 2.447 -2.392 16.302 1.00 86.50 169 ASP A O 1
ATOM 1302 N N . GLU A 1 170 ? 4.304 -3.367 17.109 1.00 83.38 170 GLU A N 1
ATOM 1303 C CA . GLU A 1 170 ? 4.064 -4.693 16.521 1.00 83.38 170 GLU A CA 1
ATOM 1304 C C . GLU A 1 170 ? 2.649 -5.239 16.778 1.00 83.38 170 GLU A C 1
ATOM 1306 O O . GLU A 1 170 ? 2.034 -5.833 15.894 1.00 83.38 170 GLU A O 1
ATOM 1311 N N . VAL A 1 171 ? 2.068 -4.979 17.954 1.00 85.94 171 VAL A N 1
ATOM 1312 C CA . VAL A 1 171 ? 0.683 -5.385 18.259 1.00 85.94 171 VAL A CA 1
ATOM 1313 C C . VAL A 1 171 ? -0.326 -4.681 17.343 1.00 85.94 171 VAL A C 1
ATOM 1315 O O . VAL A 1 171 ? -1.227 -5.320 16.798 1.00 85.94 171 VAL A O 1
ATOM 1318 N N . PHE A 1 172 ? -0.186 -3.370 17.145 1.00 84.25 172 PHE A N 1
ATOM 1319 C CA . PHE A 1 172 ? -1.101 -2.581 16.313 1.00 84.25 172 PHE A CA 1
ATOM 1320 C C . PHE A 1 172 ? -0.891 -2.824 14.823 1.00 84.25 172 PHE A C 1
ATOM 1322 O O . PHE A 1 172 ? -1.857 -2.837 14.054 1.00 84.25 172 PHE A O 1
ATOM 1329 N N . LYS A 1 173 ? 0.359 -3.067 14.430 1.00 85.50 173 LYS A N 1
ATOM 1330 C CA . LYS A 1 173 ? 0.736 -3.511 13.093 1.00 85.50 173 LYS A CA 1
ATOM 1331 C C . LYS A 1 173 ? 0.029 -4.820 12.740 1.00 85.50 173 LYS A C 1
ATOM 1333 O O . LYS A 1 173 ? -0.667 -4.864 11.730 1.00 85.50 173 LYS A O 1
ATOM 1338 N N . ARG A 1 174 ? 0.088 -5.827 13.623 1.00 84.12 174 ARG A N 1
ATOM 1339 C CA . ARG A 1 174 ? -0.628 -7.110 13.463 1.00 84.12 174 ARG A CA 1
ATOM 1340 C C . ARG A 1 174 ? -2.136 -6.918 13.336 1.00 84.12 174 ARG A C 1
ATOM 1342 O O . ARG A 1 174 ? -2.717 -7.343 12.350 1.00 84.12 174 ARG A O 1
ATOM 1349 N N . GLN A 1 175 ? -2.753 -6.174 14.254 1.00 85.38 175 GLN A N 1
ATOM 1350 C CA . GLN A 1 175 ? -4.197 -5.899 14.194 1.00 85.38 175 GLN A CA 1
ATOM 1351 C C . GLN A 1 175 ? -4.634 -5.180 12.908 1.00 85.38 175 GLN A C 1
ATOM 1353 O O . GLN A 1 175 ? -5.763 -5.359 12.447 1.00 85.38 175 GLN A O 1
ATOM 1358 N N . SER A 1 176 ? -3.782 -4.309 12.364 1.00 86.00 176 SER A N 1
ATOM 1359 C CA . SER A 1 176 ? -4.067 -3.579 11.124 1.00 86.00 176 SER A CA 1
ATOM 1360 C C . SER A 1 176 ? -3.865 -4.460 9.893 1.00 86.00 176 SER A C 1
ATOM 1362 O O . SER A 1 176 ? -4.639 -4.359 8.942 1.00 86.00 176 SER A O 1
ATOM 1364 N N . LEU A 1 177 ? -2.873 -5.352 9.935 1.00 86.94 177 LEU A N 1
ATOM 1365 C CA . LEU A 1 177 ? -2.625 -6.361 8.913 1.00 86.94 177 LEU A CA 1
ATOM 1366 C C . LEU A 1 177 ? -3.761 -7.386 8.843 1.00 86.94 177 LEU A C 1
ATOM 1368 O O . LEU A 1 177 ? -4.255 -7.640 7.750 1.00 86.94 177 LEU A O 1
ATOM 1372 N N . ASP A 1 178 ? -4.230 -7.900 9.981 1.00 86.44 178 ASP A N 1
ATOM 1373 C CA . ASP A 1 178 ? -5.366 -8.830 10.041 1.00 86.44 178 ASP A CA 1
ATOM 1374 C C . ASP A 1 178 ? -6.619 -8.199 9.422 1.00 86.44 178 ASP A C 1
ATOM 1376 O O . ASP A 1 178 ? -7.267 -8.790 8.560 1.00 86.44 178 ASP A O 1
ATOM 1380 N N . LEU A 1 179 ? -6.905 -6.940 9.779 1.00 84.19 179 LEU A N 1
ATOM 1381 C CA . LEU A 1 179 ? -7.988 -6.182 9.158 1.00 84.19 179 LEU A CA 1
ATOM 1382 C C . LEU A 1 179 ? -7.772 -6.041 7.645 1.00 84.19 179 LEU A C 1
ATOM 1384 O O . LEU A 1 179 ? -8.714 -6.194 6.875 1.00 84.19 179 LEU A O 1
ATOM 1388 N N . MET A 1 180 ? -6.553 -5.757 7.188 1.00 86.12 180 MET A N 1
ATOM 1389 C CA . MET A 1 180 ? -6.268 -5.643 5.758 1.00 86.12 180 MET A CA 1
ATOM 1390 C C . MET A 1 180 ? -6.477 -6.967 5.013 1.00 86.12 180 MET A C 1
ATOM 1392 O O . MET A 1 180 ? -7.066 -6.948 3.933 1.00 86.12 180 MET A O 1
ATOM 1396 N N . LEU A 1 181 ? -6.052 -8.096 5.586 1.00 86.62 181 LEU A N 1
ATOM 1397 C CA . LEU A 1 181 ? -6.266 -9.435 5.029 1.00 86.62 181 LEU A CA 1
ATOM 1398 C C . LEU A 1 181 ? -7.760 -9.774 4.959 1.00 86.62 181 LEU A C 1
ATOM 1400 O O . LEU A 1 181 ? -8.237 -10.237 3.922 1.00 86.62 181 LEU A O 1
ATOM 1404 N N . ASP A 1 182 ? -8.519 -9.461 6.010 1.00 83.94 182 ASP A N 1
ATOM 1405 C CA . ASP A 1 182 ? -9.975 -9.626 6.032 1.00 83.94 182 ASP A CA 1
ATOM 1406 C C . ASP A 1 182 ? -10.662 -8.795 4.944 1.00 83.94 182 ASP A C 1
ATOM 1408 O O . ASP A 1 182 ? -11.572 -9.269 4.257 1.00 83.94 182 ASP A O 1
ATOM 1412 N N . LEU A 1 183 ? -10.238 -7.542 4.774 1.00 79.62 183 LEU A N 1
ATOM 1413 C CA . LEU A 1 183 ? -10.778 -6.649 3.754 1.00 79.62 183 LEU A CA 1
ATOM 1414 C C . LEU A 1 183 ? -10.413 -7.129 2.350 1.00 79.62 183 LEU A C 1
ATOM 1416 O O . LEU A 1 183 ? -11.278 -7.161 1.480 1.00 79.62 183 LEU A O 1
ATOM 1420 N N . GLN A 1 184 ? -9.173 -7.563 2.142 1.00 81.38 184 GLN A N 1
ATOM 1421 C CA . GLN A 1 184 ? -8.712 -8.132 0.881 1.00 81.38 184 GLN A CA 1
ATOM 1422 C C . GLN A 1 184 ? -9.490 -9.404 0.522 1.00 81.38 184 GLN A C 1
ATOM 1424 O O . GLN A 1 184 ? -9.910 -9.558 -0.619 1.00 81.38 184 GLN A O 1
ATOM 1429 N N . ALA A 1 185 ? -9.740 -10.296 1.482 1.00 80.50 185 ALA A N 1
ATOM 1430 C CA . ALA A 1 185 ? -10.510 -11.518 1.248 1.00 80.50 185 ALA A CA 1
ATOM 1431 C C . ALA A 1 185 ? -11.968 -11.232 0.848 1.00 80.50 185 ALA A C 1
ATOM 1433 O O . ALA A 1 185 ? -12.582 -12.010 0.119 1.00 80.50 185 ALA A O 1
ATOM 1434 N N . ARG A 1 186 ? -12.528 -10.108 1.310 1.00 76.25 186 ARG A N 1
ATOM 1435 C CA . ARG A 1 186 ? -13.896 -9.671 0.989 1.00 76.25 186 ARG A CA 1
ATOM 1436 C C . ARG A 1 186 ? -13.982 -8.849 -0.296 1.00 76.25 186 ARG A C 1
ATOM 1438 O O . ARG A 1 186 ? -15.082 -8.664 -0.813 1.00 76.25 186 ARG A O 1
ATOM 1445 N N . MET A 1 187 ? -12.861 -8.324 -0.784 1.00 72.56 187 MET A N 1
ATOM 1446 C CA . MET A 1 187 ? -12.812 -7.385 -1.901 1.00 72.56 187 MET A CA 1
ATOM 1447 C C . MET A 1 187 ? -12.139 -8.004 -3.119 1.00 72.56 187 MET A C 1
ATOM 1449 O O . MET A 1 187 ? -10.968 -8.350 -3.088 1.00 72.56 187 MET A O 1
ATOM 1453 N N . THR A 1 188 ? -12.834 -8.019 -4.253 1.00 77.94 188 THR A N 1
ATOM 1454 C CA . THR A 1 188 ? -12.249 -8.374 -5.557 1.00 77.94 188 THR A CA 1
ATOM 1455 C C . THR A 1 188 ? -11.534 -7.175 -6.188 1.00 77.94 188 THR A C 1
ATOM 1457 O O . THR A 1 188 ? -11.723 -6.875 -7.364 1.00 77.94 188 THR A O 1
ATOM 1460 N N . ARG A 1 189 ? -10.772 -6.418 -5.390 1.00 87.94 189 ARG A N 1
ATOM 1461 C CA . ARG A 1 189 ? -10.073 -5.206 -5.838 1.00 87.94 189 ARG A CA 1
ATOM 1462 C C . ARG A 1 189 ? -8.615 -5.524 -6.116 1.00 87.94 189 ARG A C 1
ATOM 1464 O O . ARG A 1 189 ? -7.991 -6.301 -5.400 1.00 87.94 189 ARG A O 1
ATOM 1471 N N . THR A 1 190 ? -8.067 -4.885 -7.138 1.00 93.69 190 THR A N 1
ATOM 1472 C CA . THR A 1 190 ? -6.637 -4.979 -7.434 1.00 93.69 190 THR A CA 1
ATOM 1473 C C . THR A 1 190 ? -5.882 -4.109 -6.444 1.00 93.69 190 THR A C 1
ATOM 1475 O O . THR A 1 190 ? -6.262 -2.957 -6.219 1.00 93.69 190 THR A O 1
ATOM 1478 N N . MET A 1 191 ? -4.820 -4.645 -5.853 1.00 93.75 191 MET A N 1
ATOM 1479 C CA . MET A 1 191 ? -4.066 -3.961 -4.806 1.00 93.75 191 MET A CA 1
ATOM 1480 C C . MET A 1 191 ? -2.609 -3.807 -5.218 1.00 93.75 191 MET A C 1
ATOM 1482 O O . MET A 1 191 ? -1.983 -4.775 -5.630 1.00 93.75 191 MET A O 1
ATOM 1486 N N . LEU A 1 192 ? -2.059 -2.605 -5.071 1.00 95.62 192 LEU A N 1
ATOM 1487 C CA . LEU A 1 192 ? -0.616 -2.372 -5.098 1.00 95.62 192 LEU A CA 1
ATOM 1488 C C . LEU A 1 192 ? -0.188 -1.930 -3.704 1.00 95.62 192 LEU A C 1
ATOM 1490 O O . LEU A 1 192 ? -0.817 -1.042 -3.131 1.00 95.62 192 LEU A O 1
ATOM 1494 N N . PHE A 1 193 ? 0.872 -2.494 -3.149 1.00 94.88 193 PHE A N 1
ATOM 1495 C CA . PHE A 1 193 ? 1.359 -2.018 -1.861 1.00 94.88 193 PHE A CA 1
ATOM 1496 C C . PHE A 1 193 ? 2.877 -2.030 -1.783 1.00 94.88 193 PHE A C 1
ATOM 1498 O O . PHE A 1 193 ? 3.513 -3.005 -2.165 1.00 94.88 193 PHE A O 1
ATOM 1505 N N . ALA A 1 194 ? 3.456 -0.937 -1.296 1.00 94.88 194 ALA A N 1
ATOM 1506 C CA . ALA A 1 194 ? 4.870 -0.848 -0.976 1.00 94.88 194 ALA A CA 1
ATOM 1507 C C . ALA A 1 194 ? 5.071 -1.189 0.502 1.00 94.88 194 ALA A C 1
ATOM 1509 O O . ALA A 1 194 ? 4.378 -0.648 1.370 1.00 94.88 194 ALA A O 1
ATOM 1510 N N . THR A 1 195 ? 5.998 -2.103 0.775 1.00 90.56 195 THR A N 1
ATOM 1511 C CA . THR A 1 195 ? 6.350 -2.508 2.136 1.00 90.56 195 THR A CA 1
ATOM 1512 C C . THR A 1 195 ? 7.826 -2.865 2.224 1.00 90.56 195 THR A C 1
ATOM 1514 O O . THR A 1 195 ? 8.436 -3.341 1.261 1.00 90.56 195 THR A O 1
ATOM 1517 N N . ASP A 1 196 ? 8.410 -2.627 3.392 1.00 86.69 196 ASP A N 1
ATOM 1518 C CA . ASP A 1 196 ? 9.720 -3.137 3.766 1.00 86.69 196 ASP A CA 1
ATOM 1519 C C . ASP A 1 196 ? 9.623 -4.412 4.624 1.00 86.69 196 ASP A C 1
ATOM 1521 O O . ASP A 1 196 ? 10.637 -4.970 5.030 1.00 86.69 196 ASP A O 1
ATOM 1525 N N . ASP A 1 197 ? 8.428 -4.927 4.858 1.00 86.62 197 ASP A N 1
ATOM 1526 C CA . ASP A 1 197 ? 8.219 -6.109 5.672 1.00 86.62 197 ASP A CA 1
ATOM 1527 C C . ASP A 1 197 ? 7.997 -7.329 4.770 1.00 86.62 197 ASP A C 1
ATOM 1529 O O . ASP A 1 197 ? 7.019 -7.412 4.020 1.00 86.62 197 ASP A O 1
ATOM 1533 N N . ILE A 1 198 ? 8.943 -8.272 4.825 1.00 86.75 198 ILE A N 1
ATOM 1534 C CA . ILE A 1 198 ? 8.905 -9.501 4.022 1.00 86.75 198 ILE A CA 1
ATOM 1535 C C . ILE A 1 198 ? 7.678 -10.343 4.396 1.00 86.75 198 ILE A C 1
ATOM 1537 O O . ILE A 1 198 ? 7.007 -10.872 3.511 1.00 86.75 198 ILE A O 1
ATOM 1541 N N . GLU A 1 199 ? 7.344 -10.441 5.683 1.00 84.75 199 GLU A N 1
ATOM 1542 C CA . GLU A 1 199 ? 6.195 -11.228 6.130 1.00 84.75 199 GLU A CA 1
ATOM 1543 C C . GLU A 1 199 ? 4.891 -10.611 5.620 1.00 84.75 199 GLU A C 1
ATOM 1545 O O . GLU A 1 199 ? 4.042 -11.328 5.092 1.00 84.75 199 GLU A O 1
ATOM 1550 N N . GLN A 1 200 ? 4.741 -9.283 5.691 1.00 87.12 200 GLN A N 1
ATOM 1551 C CA . GLN A 1 200 ? 3.577 -8.601 5.109 1.00 87.12 200 GLN A CA 1
ATOM 1552 C C . GLN A 1 200 ? 3.459 -8.854 3.605 1.00 87.12 200 GLN A C 1
ATOM 1554 O O . GLN A 1 200 ? 2.360 -9.120 3.114 1.00 87.12 200 GLN A O 1
ATOM 1559 N N . ALA A 1 201 ? 4.576 -8.786 2.874 1.00 90.50 201 ALA A N 1
ATOM 1560 C CA . ALA A 1 201 ? 4.583 -9.056 1.443 1.00 90.50 201 ALA A CA 1
ATOM 1561 C C . ALA A 1 201 ? 4.077 -10.473 1.144 1.00 90.50 201 ALA A C 1
ATOM 1563 O O . ALA A 1 201 ? 3.187 -10.633 0.312 1.00 90.50 201 ALA A O 1
ATOM 1564 N N . VAL A 1 202 ? 4.565 -11.487 1.864 1.00 89.75 202 VAL A N 1
ATOM 1565 C CA . VAL A 1 202 ? 4.149 -12.885 1.661 1.00 89.75 202 VAL A CA 1
ATOM 1566 C C . VAL A 1 202 ? 2.703 -13.136 2.110 1.00 89.75 202 VAL A C 1
ATOM 1568 O O . VAL A 1 202 ? 1.966 -13.868 1.443 1.00 89.75 202 VAL A O 1
ATOM 1571 N N . LEU A 1 203 ? 2.248 -12.510 3.199 1.00 88.12 203 LEU A N 1
ATOM 1572 C CA . LEU A 1 203 ? 0.873 -12.668 3.688 1.00 88.12 203 LEU A CA 1
ATOM 1573 C C . LEU A 1 203 ? -0.163 -12.088 2.722 1.00 88.12 203 LEU A C 1
ATOM 1575 O O . LEU A 1 203 ? -1.226 -12.679 2.545 1.00 88.12 203 LEU A O 1
ATOM 1579 N N . VAL A 1 204 ? 0.141 -10.957 2.086 1.00 89.44 204 VAL A N 1
ATOM 1580 C CA . VAL A 1 204 ? -0.858 -10.161 1.355 1.00 89.44 204 VAL A CA 1
ATOM 1581 C C . VAL A 1 204 ? -0.741 -10.332 -0.159 1.00 89.44 204 VAL A C 1
ATOM 1583 O O . VAL A 1 204 ? -1.758 -10.357 -0.854 1.00 89.44 204 VAL A O 1
ATOM 1586 N N . ALA A 1 205 ? 0.475 -10.417 -0.702 1.00 92.62 205 ALA A N 1
ATOM 1587 C CA . ALA A 1 205 ? 0.685 -10.375 -2.144 1.00 92.62 205 ALA A CA 1
ATOM 1588 C C . ALA A 1 205 ? 0.366 -11.706 -2.823 1.00 92.62 205 ALA A C 1
ATOM 1590 O O . ALA A 1 205 ? 0.734 -12.770 -2.342 1.00 92.62 205 ALA A O 1
ATOM 1591 N N . ASP A 1 206 ? -0.217 -11.649 -4.012 1.00 92.88 206 ASP A N 1
ATOM 1592 C CA . ASP A 1 206 ? -0.206 -12.764 -4.962 1.00 92.88 206 ASP A CA 1
ATOM 1593 C C . ASP A 1 206 ? 1.072 -12.756 -5.806 1.00 92.88 206 ASP A C 1
ATOM 1595 O O . ASP A 1 206 ? 1.532 -13.803 -6.253 1.00 92.88 206 ASP A O 1
ATOM 1599 N N . ARG A 1 207 ? 1.654 -11.568 -6.017 1.00 95.19 207 ARG A N 1
ATOM 1600 C CA . ARG A 1 207 ? 2.933 -11.377 -6.704 1.00 95.19 207 ARG A CA 1
ATOM 1601 C C . ARG A 1 207 ? 3.768 -10.323 -6.007 1.00 95.19 207 ARG A C 1
ATOM 1603 O O . ARG A 1 207 ? 3.234 -9.308 -5.569 1.00 95.19 207 ARG A O 1
ATOM 1610 N N . ILE A 1 208 ? 5.077 -10.514 -5.969 1.00 96.31 208 ILE A N 1
ATOM 1611 C CA . ILE A 1 208 ? 6.019 -9.554 -5.401 1.00 96.31 208 ILE A CA 1
ATOM 1612 C C . ILE A 1 208 ? 6.935 -9.042 -6.509 1.00 96.31 208 ILE A C 1
ATOM 1614 O O . ILE A 1 208 ? 7.586 -9.819 -7.207 1.00 96.31 208 ILE A O 1
ATOM 1618 N N . LEU A 1 209 ? 6.975 -7.723 -6.668 1.00 96.81 209 LEU A N 1
ATOM 1619 C CA . LEU A 1 209 ? 7.931 -6.998 -7.488 1.00 96.81 209 LEU A CA 1
ATOM 1620 C C . LEU A 1 209 ? 9.119 -6.600 -6.608 1.00 96.81 209 LEU A C 1
ATOM 1622 O O . LEU A 1 209 ? 9.004 -5.708 -5.767 1.00 96.81 209 LEU A O 1
ATOM 1626 N N . CYS A 1 210 ? 10.258 -7.255 -6.811 1.00 95.38 210 CYS A N 1
ATOM 1627 C CA . CYS A 1 210 ? 11.514 -6.918 -6.154 1.00 95.38 210 CYS A CA 1
ATOM 1628 C C . CYS A 1 210 ? 12.306 -5.940 -7.025 1.00 95.38 210 CYS A C 1
ATOM 1630 O O . CYS A 1 210 ? 12.536 -6.211 -8.206 1.00 95.38 210 CYS A O 1
ATOM 1632 N N . LEU A 1 211 ? 12.743 -4.836 -6.426 1.00 94.44 211 LEU A N 1
ATOM 1633 C CA . LEU A 1 211 ? 13.488 -3.762 -7.073 1.00 94.44 211 LEU A CA 1
ATOM 1634 C C . LEU A 1 211 ? 14.884 -3.622 -6.456 1.00 94.44 211 LEU A C 1
ATOM 1636 O O . LEU A 1 211 ? 15.032 -3.583 -5.229 1.00 94.44 211 LEU A O 1
ATOM 1640 N N . ASP A 1 212 ? 15.891 -3.468 -7.307 1.00 92.06 212 ASP A N 1
ATOM 1641 C CA . ASP A 1 212 ? 17.250 -3.108 -6.897 1.00 92.06 212 ASP A CA 1
ATOM 1642 C C . ASP A 1 212 ? 17.842 -2.056 -7.843 1.00 92.06 212 ASP A C 1
ATOM 1644 O O . ASP A 1 212 ? 17.186 -1.619 -8.790 1.00 92.06 212 ASP A O 1
ATOM 1648 N N . VAL A 1 213 ? 19.054 -1.591 -7.547 1.00 91.44 213 VAL A N 1
ATOM 1649 C CA . VAL A 1 213 ? 19.765 -0.593 -8.343 1.00 91.44 213 VAL A CA 1
ATOM 1650 C C . VAL A 1 213 ? 21.188 -1.054 -8.616 1.00 91.44 213 VAL A C 1
ATOM 1652 O O . VAL A 1 213 ? 21.974 -1.226 -7.684 1.00 91.44 213 VAL A O 1
ATOM 1655 N N . GLU A 1 214 ? 21.529 -1.136 -9.897 1.00 91.31 214 GLU A N 1
ATOM 1656 C CA . GLU A 1 214 ? 22.874 -1.403 -10.407 1.00 91.31 214 GLU A CA 1
ATOM 1657 C C . GLU A 1 214 ? 23.273 -0.247 -11.330 1.00 91.31 214 GLU A C 1
ATOM 1659 O O . GLU A 1 214 ? 22.532 0.093 -12.247 1.00 91.31 214 GLU A O 1
ATOM 1664 N N . ASP A 1 215 ? 24.400 0.417 -11.055 1.00 91.38 215 ASP A N 1
ATOM 1665 C CA . ASP A 1 215 ? 24.913 1.538 -11.865 1.00 91.38 215 ASP A CA 1
ATOM 1666 C C . ASP A 1 215 ? 23.862 2.621 -12.205 1.00 91.38 215 ASP A C 1
ATOM 1668 O O . ASP A 1 215 ? 23.769 3.120 -13.325 1.00 91.38 215 ASP A O 1
ATOM 1672 N N . SER A 1 216 ? 23.049 2.996 -11.209 1.00 92.69 216 SER A N 1
ATOM 1673 C CA . SER A 1 216 ? 21.925 3.944 -11.331 1.00 92.69 216 SER A CA 1
ATOM 1674 C C . SER A 1 216 ? 20.767 3.495 -12.232 1.00 92.69 216 SER A C 1
ATOM 1676 O O . SER A 1 216 ? 19.851 4.279 -12.487 1.00 92.69 216 SER A O 1
ATOM 1678 N N . VAL A 1 217 ? 20.744 2.238 -12.662 1.00 94.56 217 VAL A N 1
ATOM 1679 C CA . VAL A 1 217 ? 19.618 1.617 -13.362 1.00 94.56 217 VAL A CA 1
ATOM 1680 C C . VAL A 1 217 ? 18.849 0.740 -12.381 1.00 94.56 217 VAL A C 1
ATOM 1682 O O . VAL A 1 217 ? 19.425 -0.050 -11.637 1.00 94.56 217 VAL A O 1
ATOM 1685 N N . VAL A 1 218 ? 17.529 0.902 -12.352 1.00 95.62 218 VAL A N 1
ATOM 1686 C CA . VAL A 1 218 ? 16.643 0.075 -11.536 1.00 95.62 218 VAL A CA 1
ATOM 1687 C C . VAL A 1 218 ? 16.439 -1.257 -12.237 1.00 95.62 218 VAL A C 1
ATOM 1689 O O . VAL A 1 218 ? 15.914 -1.305 -13.351 1.00 95.62 218 VAL A O 1
ATOM 1692 N N . THR A 1 219 ? 16.803 -2.339 -11.563 1.00 93.81 219 THR A N 1
ATOM 1693 C CA . THR A 1 219 ? 16.496 -3.701 -11.993 1.00 93.81 219 THR A CA 1
ATOM 1694 C C . THR A 1 219 ? 15.223 -4.174 -11.302 1.00 93.81 219 THR A C 1
ATOM 1696 O O . THR A 1 219 ? 14.897 -3.755 -10.188 1.00 93.81 219 THR A O 1
ATOM 1699 N N . SER A 1 220 ? 14.455 -5.025 -11.982 1.00 93.12 220 SER A N 1
ATOM 1700 C CA . SER A 1 220 ? 13.211 -5.562 -11.435 1.00 93.12 220 SER A CA 1
ATOM 1701 C C . SER A 1 220 ? 13.104 -7.060 -11.674 1.00 93.12 220 SER A C 1
ATOM 1703 O O . SER A 1 220 ? 13.476 -7.565 -12.732 1.00 93.12 220 SER A O 1
ATOM 1705 N N . SER A 1 221 ? 12.585 -7.775 -10.681 1.00 92.75 221 SER A N 1
ATOM 1706 C CA . SER A 1 221 ? 12.236 -9.188 -10.798 1.00 92.75 221 SER A CA 1
ATOM 1707 C C . SER A 1 221 ? 10.877 -9.435 -10.160 1.00 92.75 221 SER A C 1
ATOM 1709 O O . SER A 1 221 ? 10.508 -8.778 -9.188 1.00 92.75 221 SER A O 1
ATOM 1711 N N . GLN A 1 222 ? 10.119 -10.372 -10.720 1.00 93.31 222 GLN A N 1
ATOM 1712 C CA . GLN A 1 222 ? 8.818 -10.765 -10.189 1.00 93.31 222 GLN A CA 1
ATOM 1713 C C . GLN A 1 222 ? 8.926 -12.134 -9.512 1.00 93.31 222 GLN A C 1
ATOM 1715 O O . GLN A 1 222 ? 9.751 -12.971 -9.895 1.00 93.31 222 GLN A O 1
ATOM 1720 N N . LEU A 1 223 ? 8.118 -12.337 -8.479 1.00 93.00 223 LEU A N 1
ATOM 1721 C CA . LEU A 1 223 ? 7.987 -13.591 -7.749 1.00 93.00 223 LEU A CA 1
ATOM 1722 C C . LEU A 1 223 ? 6.503 -13.866 -7.505 1.00 93.00 223 LEU A C 1
ATOM 1724 O O . LEU A 1 223 ? 5.821 -13.038 -6.904 1.00 93.00 223 LEU A O 1
ATOM 1728 N N . ASP A 1 224 ? 6.011 -15.017 -7.952 1.00 92.62 224 ASP A N 1
ATOM 1729 C CA . ASP A 1 224 ? 4.645 -15.450 -7.659 1.00 92.62 224 ASP A CA 1
ATOM 1730 C C . ASP A 1 224 ? 4.574 -16.059 -6.254 1.00 92.62 224 ASP A C 1
ATOM 1732 O O . ASP A 1 224 ? 5.385 -16.911 -5.881 1.00 92.62 224 ASP A O 1
ATOM 1736 N N . VAL A 1 225 ? 3.583 -15.635 -5.471 1.00 90.88 225 VAL A N 1
ATOM 1737 C CA . VAL A 1 225 ? 3.334 -16.146 -4.121 1.00 90.88 225 VAL A CA 1
ATOM 1738 C C . VAL A 1 225 ? 2.275 -17.239 -4.208 1.00 90.88 225 VAL A C 1
ATOM 1740 O O . VAL A 1 225 ? 1.080 -17.009 -4.014 1.00 90.88 225 VAL A O 1
ATOM 1743 N N . ASN A 1 226 ? 2.729 -18.455 -4.499 1.00 85.81 226 ASN A N 1
ATOM 1744 C CA . ASN A 1 226 ? 1.875 -19.630 -4.697 1.00 85.81 226 ASN A CA 1
ATOM 1745 C C . ASN A 1 226 ? 1.434 -20.282 -3.374 1.00 85.81 226 ASN A C 1
ATOM 1747 O O . ASN A 1 226 ? 1.489 -21.498 -3.228 1.00 85.81 226 ASN A O 1
ATOM 1751 N N . LEU A 1 227 ? 0.996 -19.470 -2.410 1.00 83.62 227 LEU A N 1
ATOM 1752 C CA . LEU A 1 227 ? 0.449 -19.930 -1.132 1.00 83.62 227 LEU A CA 1
ATOM 1753 C C . LEU A 1 227 ? -1.077 -19.820 -1.143 1.00 83.62 227 LEU A C 1
ATOM 1755 O O . LEU A 1 227 ? -1.630 -18.784 -1.538 1.00 83.62 227 LEU A O 1
ATOM 1759 N N . LEU A 1 228 ? -1.759 -20.866 -0.674 1.00 80.81 228 LEU A N 1
ATOM 1760 C CA . LEU A 1 228 ? -3.219 -20.880 -0.555 1.00 80.81 228 LEU A CA 1
ATOM 1761 C C . LEU A 1 228 ? -3.706 -19.822 0.444 1.00 80.81 228 LEU A C 1
ATOM 1763 O O . LEU A 1 228 ? -3.008 -19.471 1.390 1.00 80.81 228 LEU A O 1
ATOM 1767 N N . ARG A 1 229 ? -4.916 -19.303 0.214 1.00 80.38 229 ARG A N 1
ATOM 1768 C CA . ARG A 1 229 ? -5.611 -18.390 1.132 1.00 80.38 229 ARG A CA 1
ATOM 1769 C C . ARG A 1 229 ? -6.703 -19.144 1.912 1.00 80.38 229 ARG A C 1
ATOM 1771 O O . ARG A 1 229 ? -7.287 -20.067 1.342 1.00 80.38 229 ARG A O 1
ATOM 1778 N N . PRO A 1 230 ? -7.057 -18.722 3.142 1.00 76.31 230 PRO A N 1
ATOM 1779 C CA . PRO A 1 230 ? -6.475 -17.613 3.905 1.00 76.31 230 PRO A CA 1
ATOM 1780 C C . PRO A 1 230 ? -5.049 -17.929 4.365 1.00 76.31 230 PRO A C 1
ATOM 1782 O O . PRO A 1 230 ? -4.716 -19.086 4.589 1.00 76.31 230 PRO A O 1
ATOM 1785 N N . ARG A 1 231 ? -4.215 -16.893 4.477 1.00 79.88 231 ARG A N 1
ATOM 1786 C CA . ARG A 1 231 ? -2.848 -17.011 4.991 1.00 79.88 231 ARG A CA 1
ATOM 1787 C C . ARG A 1 231 ? -2.826 -16.424 6.388 1.00 79.88 231 ARG A C 1
ATOM 1789 O O . ARG A 1 231 ? -3.117 -15.238 6.544 1.00 79.88 231 ARG A O 1
ATOM 1796 N N . ALA A 1 232 ? -2.486 -17.226 7.386 1.00 72.00 232 ALA A N 1
ATOM 1797 C CA . ALA A 1 232 ? -2.154 -16.719 8.706 1.00 72.00 232 ALA A CA 1
ATOM 1798 C C . ALA A 1 232 ? -0.635 -16.692 8.884 1.00 72.00 232 ALA A C 1
ATOM 1800 O O . ALA A 1 232 ? 0.098 -17.489 8.302 1.00 72.00 232 ALA A O 1
ATOM 1801 N N . ARG A 1 233 ? -0.148 -15.802 9.751 1.00 66.44 233 ARG A N 1
ATOM 1802 C CA . ARG A 1 233 ? 1.276 -15.751 10.122 1.00 66.44 233 ARG A CA 1
ATOM 1803 C C . ARG A 1 233 ? 1.794 -17.110 10.608 1.00 66.44 233 ARG A C 1
ATOM 1805 O O . ARG A 1 233 ? 2.870 -17.532 10.211 1.00 66.44 233 ARG A O 1
ATOM 1812 N N . LEU A 1 234 ? 0.987 -17.811 11.406 1.00 58.41 234 LEU A N 1
ATOM 1813 C CA . LEU A 1 234 ? 1.287 -19.160 11.894 1.00 58.41 234 LEU A CA 1
ATOM 1814 C C . LEU A 1 234 ? 1.494 -20.176 10.758 1.00 58.41 234 LEU A C 1
ATOM 1816 O O . LEU A 1 234 ? 2.222 -21.143 10.947 1.00 58.41 234 LEU A O 1
ATOM 1820 N N . ASP A 1 235 ? 0.891 -19.968 9.586 1.00 65.00 235 ASP A N 1
ATOM 1821 C CA . ASP A 1 235 ? 1.061 -20.865 8.438 1.00 65.00 235 ASP A CA 1
ATOM 1822 C C . ASP A 1 235 ? 2.399 -20.624 7.724 1.00 65.00 235 ASP A C 1
ATOM 1824 O O . ASP A 1 235 ? 2.957 -21.551 7.130 1.00 65.00 235 ASP A O 1
ATOM 1828 N N . LEU A 1 236 ? 2.957 -19.408 7.822 1.00 67.94 236 LEU A N 1
ATOM 1829 C CA . LEU A 1 236 ? 4.267 -19.087 7.250 1.00 67.94 236 LEU A CA 1
ATOM 1830 C C . LEU A 1 236 ? 5.406 -19.814 7.964 1.00 67.94 236 LEU A C 1
ATOM 1832 O O . LEU A 1 236 ? 6.352 -20.258 7.325 1.00 67.94 236 LEU A O 1
ATOM 1836 N N . GLU A 1 237 ? 5.296 -19.966 9.282 1.00 66.06 237 GLU A N 1
ATOM 1837 C CA . GLU A 1 237 ? 6.296 -20.660 10.103 1.00 66.06 237 GLU A CA 1
ATOM 1838 C C . GLU A 1 237 ? 6.214 -22.190 9.954 1.00 66.06 237 GLU A C 1
ATOM 1840 O O . GLU A 1 237 ? 7.146 -22.906 10.313 1.00 66.06 237 GLU A O 1
ATOM 1845 N N . ARG A 1 238 ? 5.096 -22.712 9.432 1.00 66.88 238 ARG A N 1
ATOM 1846 C CA . ARG A 1 238 ? 4.787 -24.153 9.417 1.00 66.88 238 ARG A CA 1
ATOM 1847 C C . ARG A 1 238 ? 4.861 -24.795 8.037 1.00 66.88 238 ARG A C 1
ATOM 1849 O O . ARG A 1 238 ? 4.821 -26.022 7.951 1.00 66.88 238 ARG A O 1
ATOM 1856 N N . THR A 1 239 ? 4.953 -24.005 6.970 1.00 75.75 239 THR A N 1
ATOM 1857 C CA . THR A 1 239 ? 4.997 -24.513 5.594 1.00 75.75 239 THR A CA 1
ATOM 1858 C C . THR A 1 239 ? 6.373 -24.302 4.974 1.00 75.75 239 THR A C 1
ATOM 1860 O O . THR A 1 239 ? 6.929 -23.207 4.981 1.00 75.75 239 THR A O 1
ATOM 1863 N N . GLU A 1 240 ? 6.926 -25.368 4.395 1.00 80.88 240 GLU A N 1
ATOM 1864 C CA . GLU A 1 240 ? 8.231 -25.322 3.725 1.00 80.88 240 GLU A CA 1
ATOM 1865 C C . GLU A 1 240 ? 8.231 -24.327 2.550 1.00 80.88 240 GLU A C 1
ATOM 1867 O O . GLU A 1 240 ? 9.214 -23.638 2.290 1.00 80.88 240 GLU A O 1
ATOM 1872 N N . GLU A 1 241 ? 7.094 -24.211 1.864 1.00 81.38 241 GLU A N 1
ATOM 1873 C CA . GLU A 1 241 ? 6.882 -23.292 0.744 1.00 81.38 241 GLU A CA 1
ATOM 1874 C C . GLU A 1 241 ? 6.998 -21.824 1.171 1.00 81.38 241 GLU A C 1
ATOM 1876 O O . GLU A 1 241 ? 7.660 -21.039 0.488 1.00 81.38 241 GLU A O 1
ATOM 1881 N N . ALA A 1 242 ? 6.407 -21.455 2.312 1.00 79.62 242 ALA A N 1
ATOM 1882 C CA . ALA A 1 242 ? 6.529 -20.109 2.854 1.00 79.62 242 ALA A CA 1
ATOM 1883 C C . ALA A 1 242 ? 7.959 -19.818 3.318 1.00 79.62 242 ALA A C 1
ATOM 1885 O O . ALA A 1 242 ? 8.490 -18.763 2.982 1.00 79.62 242 ALA A O 1
ATOM 1886 N N . GLY A 1 243 ? 8.611 -20.766 4.001 1.00 80.38 243 GLY A N 1
ATOM 1887 C CA . GLY A 1 243 ? 10.013 -20.634 4.411 1.00 80.38 243 GLY A CA 1
ATOM 1888 C C . GLY A 1 243 ? 10.948 -20.352 3.229 1.00 80.38 243 GLY A C 1
ATOM 1889 O O . GLY A 1 243 ? 11.721 -19.397 3.269 1.00 80.38 243 GLY A O 1
ATOM 1890 N N . ARG A 1 244 ? 10.803 -21.105 2.129 1.00 83.19 244 ARG A N 1
ATOM 1891 C CA . ARG A 1 244 ? 11.577 -20.878 0.894 1.00 83.19 244 ARG A CA 1
ATOM 1892 C C . ARG A 1 244 ? 11.296 -19.513 0.264 1.00 83.19 244 ARG A C 1
ATOM 1894 O O . ARG A 1 244 ? 12.212 -18.874 -0.245 1.00 83.19 244 ARG A O 1
ATOM 1901 N N . LEU A 1 245 ? 10.040 -19.058 0.266 1.00 84.50 245 LEU A N 1
ATOM 1902 C CA . LEU A 1 245 ? 9.687 -17.729 -0.247 1.00 84.50 245 LEU A CA 1
ATOM 1903 C C . LEU A 1 245 ? 10.330 -16.617 0.583 1.00 84.50 245 LEU A C 1
ATOM 1905 O O . LEU A 1 245 ? 10.860 -15.667 0.005 1.00 84.50 245 LEU A O 1
ATOM 1909 N N . LEU A 1 246 ? 10.305 -16.747 1.912 1.00 83.69 246 LEU A N 1
ATOM 1910 C CA . LEU A 1 246 ? 10.973 -15.814 2.812 1.00 83.69 246 LEU A CA 1
ATOM 1911 C C . LEU A 1 246 ? 12.469 -15.764 2.494 1.00 83.69 246 LEU A C 1
ATOM 1913 O O . LEU A 1 246 ? 12.969 -14.674 2.239 1.00 83.69 246 LEU A O 1
ATOM 1917 N N . GLU A 1 247 ? 13.141 -16.918 2.412 1.00 82.50 247 GLU A N 1
ATOM 1918 C CA . GLU A 1 247 ? 14.574 -17.041 2.090 1.00 82.50 247 GLU A CA 1
ATOM 1919 C C . GLU A 1 247 ? 14.933 -16.356 0.765 1.00 82.50 247 GLU A C 1
ATOM 1921 O O . GLU A 1 247 ? 15.778 -15.462 0.733 1.00 82.50 247 GLU A O 1
ATOM 1926 N N . VAL A 1 248 ? 14.206 -16.673 -0.313 1.00 86.06 248 VAL A N 1
ATOM 1927 C CA . VAL A 1 248 ? 14.413 -16.052 -1.632 1.00 86.06 248 VAL A CA 1
ATOM 1928 C C . VAL A 1 248 ? 14.241 -14.531 -1.577 1.00 86.06 248 VAL A C 1
ATOM 1930 O O . VAL A 1 248 ? 14.987 -13.800 -2.235 1.00 86.06 248 VAL A O 1
ATOM 1933 N N . LEU A 1 249 ? 13.259 -14.030 -0.824 1.00 85.19 249 LEU A N 1
ATOM 1934 C CA . LEU A 1 249 ? 13.046 -12.590 -0.661 1.00 85.19 249 LEU A CA 1
ATOM 1935 C C . LEU A 1 249 ? 14.138 -11.940 0.194 1.00 85.19 249 LEU A C 1
ATOM 1937 O O . LEU A 1 249 ? 14.578 -10.840 -0.141 1.00 85.19 249 LEU A O 1
ATOM 1941 N N . GLY A 1 250 ? 14.594 -12.613 1.252 1.00 81.81 250 GLY A N 1
ATOM 1942 C CA . GLY A 1 250 ? 15.714 -12.183 2.089 1.00 81.81 250 GLY A CA 1
ATOM 1943 C C . GLY A 1 250 ? 16.989 -12.008 1.267 1.00 81.81 250 GLY A C 1
ATOM 1944 O O . GLY A 1 250 ? 17.577 -10.922 1.266 1.00 81.81 250 GLY A O 1
ATOM 1945 N N . ASP A 1 251 ? 17.330 -13.017 0.466 1.00 82.69 251 ASP A N 1
ATOM 1946 C CA . ASP A 1 251 ? 18.485 -13.005 -0.436 1.00 82.69 251 ASP A CA 1
ATOM 1947 C C . ASP A 1 251 ? 18.382 -11.893 -1.485 1.00 82.69 251 ASP A C 1
ATOM 1949 O O . ASP A 1 251 ? 19.307 -11.093 -1.664 1.00 82.69 251 ASP A O 1
ATOM 1953 N N . ARG A 1 252 ? 17.227 -11.778 -2.158 1.00 81.00 252 ARG A N 1
ATOM 1954 C CA . ARG A 1 252 ? 17.004 -10.742 -3.183 1.00 81.00 252 ARG A CA 1
ATOM 1955 C C . ARG A 1 252 ? 17.071 -9.336 -2.604 1.00 81.00 252 ARG A C 1
ATOM 1957 O O . ARG A 1 252 ? 17.609 -8.436 -3.245 1.00 81.00 252 ARG A O 1
ATOM 1964 N N . LEU A 1 253 ? 16.562 -9.120 -1.397 1.00 77.00 253 LEU A N 1
ATOM 1965 C CA . LEU A 1 253 ? 16.530 -7.795 -0.777 1.00 77.00 253 LEU A CA 1
ATOM 1966 C C . LEU A 1 253 ? 17.785 -7.492 0.049 1.00 77.00 253 LEU A C 1
ATOM 1968 O O . LEU A 1 253 ? 17.964 -6.344 0.454 1.00 77.00 253 LEU A O 1
ATOM 1972 N N . GLY A 1 254 ? 18.691 -8.460 0.222 1.00 65.75 254 GLY A N 1
ATOM 1973 C CA . GLY A 1 254 ? 19.900 -8.308 1.034 1.00 65.75 254 GLY A CA 1
ATOM 1974 C C . GLY A 1 254 ? 19.582 -8.092 2.515 1.00 65.75 254 GLY A C 1
ATOM 1975 O O . GLY A 1 254 ? 20.311 -7.379 3.206 1.00 65.75 254 GLY A O 1
ATOM 1976 N N . ARG A 1 255 ? 18.456 -8.639 2.987 1.00 58.09 255 ARG A N 1
ATOM 1977 C CA . ARG A 1 255 ? 17.989 -8.519 4.370 1.00 58.09 255 ARG A CA 1
ATOM 1978 C C . ARG A 1 255 ? 18.135 -9.869 5.057 1.00 58.09 255 ARG A C 1
ATOM 1980 O O . ARG A 1 255 ? 17.558 -10.851 4.610 1.00 58.09 255 ARG A O 1
ATOM 1987 N N . TYR A 1 256 ? 18.908 -9.890 6.140 1.00 36.44 256 TYR A N 1
ATOM 1988 C CA . TYR A 1 256 ? 19.051 -11.047 7.019 1.00 36.44 256 TYR A CA 1
ATOM 1989 C C . TYR A 1 256 ? 17.674 -11.438 7.572 1.00 36.44 256 TYR A C 1
ATOM 1991 O O . TYR A 1 256 ? 17.039 -10.635 8.258 1.00 36.44 256 TYR A O 1
ATOM 1999 N N . LEU A 1 257 ? 17.203 -12.645 7.261 1.00 38.06 257 LEU A N 1
ATOM 2000 C CA . LEU A 1 257 ? 16.088 -13.253 7.984 1.00 38.06 257 LEU A CA 1
ATOM 2001 C C . LEU A 1 257 ? 16.637 -13.788 9.311 1.00 38.06 257 LEU A C 1
ATOM 2003 O O . LEU A 1 257 ? 17.688 -14.433 9.297 1.00 38.06 257 LEU A O 1
ATOM 2007 N N . PRO A 1 258 ? 15.971 -13.565 10.454 1.00 32.66 258 PRO A N 1
ATOM 2008 C CA . PRO A 1 258 ? 16.247 -14.388 11.623 1.00 32.66 258 PRO A CA 1
ATOM 2009 C C . PRO A 1 258 ? 15.972 -15.856 11.259 1.00 32.66 258 PRO A C 1
ATOM 2011 O O . PRO A 1 258 ? 15.010 -16.140 10.544 1.00 32.66 258 PRO A O 1
ATOM 2014 N N . GLU A 1 259 ? 16.834 -16.775 11.707 1.00 27.30 259 GLU A N 1
ATOM 2015 C CA . GLU A 1 259 ? 16.651 -18.209 11.458 1.00 27.30 259 GLU A CA 1
ATOM 2016 C C . GLU A 1 259 ? 15.229 -18.647 11.849 1.00 27.30 259 GLU A C 1
ATOM 2018 O O . GLU A 1 259 ? 14.716 -18.198 12.882 1.00 27.30 259 GLU A O 1
ATOM 2023 N N . PRO A 1 260 ? 14.580 -19.526 11.062 1.00 31.58 260 PRO A N 1
ATOM 2024 C CA . PRO A 1 260 ? 13.286 -20.063 11.438 1.00 31.58 260 PRO A CA 1
ATOM 2025 C C . PRO A 1 260 ? 13.451 -20.817 12.757 1.00 31.58 260 PRO A C 1
ATOM 2027 O O . PRO A 1 260 ? 14.158 -21.823 12.834 1.00 31.58 260 PRO A O 1
ATOM 2030 N N . ALA A 1 261 ? 12.800 -20.324 13.810 1.00 32.97 261 ALA A N 1
ATOM 2031 C CA . ALA A 1 261 ? 12.695 -21.056 15.056 1.00 32.97 261 ALA A CA 1
ATOM 2032 C C . ALA A 1 261 ? 11.979 -22.375 14.750 1.00 32.97 261 ALA A C 1
ATOM 2034 O O . ALA A 1 261 ? 10.776 -22.399 14.492 1.00 32.97 261 ALA A O 1
ATOM 2035 N N . VAL A 1 262 ? 12.727 -23.477 14.742 1.00 31.05 262 VAL A N 1
ATOM 2036 C CA . VAL A 1 262 ? 12.165 -24.823 14.657 1.00 31.05 262 VAL A CA 1
ATOM 2037 C C . VAL A 1 262 ? 11.350 -25.038 15.928 1.00 31.05 262 VAL A C 1
ATOM 2039 O O . VAL A 1 262 ? 11.873 -25.439 16.967 1.00 31.05 262 VAL A O 1
ATOM 2042 N N . ALA A 1 263 ? 10.060 -24.723 15.863 1.00 31.64 263 ALA A N 1
ATOM 2043 C CA . ALA A 1 263 ? 9.112 -25.065 16.901 1.00 31.64 263 ALA A CA 1
ATOM 2044 C C . ALA A 1 263 ? 8.948 -26.588 16.888 1.00 31.64 263 ALA A C 1
ATOM 2046 O O . ALA A 1 263 ? 8.249 -27.159 16.048 1.00 31.64 263 ALA A O 1
ATOM 2047 N N . THR A 1 264 ? 9.614 -27.266 17.820 1.00 27.53 264 THR A N 1
ATOM 2048 C CA . THR A 1 264 ? 9.260 -28.631 18.192 1.00 27.53 264 THR A CA 1
ATOM 2049 C C . THR A 1 264 ? 7.824 -28.605 18.702 1.00 27.53 264 THR A C 1
ATOM 2051 O O . THR A 1 264 ? 7.530 -28.079 19.772 1.00 27.53 264 THR A O 1
ATOM 2054 N N . ALA A 1 265 ? 6.907 -29.121 17.888 1.00 27.23 265 ALA A N 1
ATOM 2055 C CA . ALA A 1 265 ? 5.501 -29.209 18.228 1.00 27.23 265 ALA A CA 1
ATOM 2056 C C . ALA A 1 265 ? 5.312 -30.106 19.461 1.00 27.23 265 ALA A C 1
ATOM 2058 O O . ALA A 1 265 ? 5.411 -31.329 19.375 1.00 27.23 265 ALA A O 1
ATOM 2059 N N . THR A 1 266 ? 4.998 -29.499 20.598 1.00 27.72 266 THR A N 1
ATOM 2060 C CA . THR A 1 266 ? 4.169 -30.125 21.625 1.00 27.72 266 THR A CA 1
ATOM 2061 C C . THR A 1 266 ? 2.788 -29.489 21.540 1.00 27.72 266 THR A C 1
ATOM 2063 O O . THR A 1 266 ? 2.647 -28.269 21.608 1.00 27.72 266 THR A O 1
ATOM 2066 N N . GLU A 1 267 ? 1.773 -30.320 21.301 1.00 25.72 267 GLU A N 1
ATOM 2067 C CA . GLU A 1 267 ? 0.372 -29.899 21.239 1.00 25.72 267 GLU A CA 1
ATOM 2068 C C . GLU A 1 267 ? -0.016 -29.122 22.508 1.00 25.72 267 GLU A C 1
ATOM 2070 O O . GLU A 1 267 ? 0.297 -29.573 23.616 1.00 25.72 267 GLU A O 1
ATOM 2075 N N . PRO A 1 268 ? -0.705 -27.973 22.390 1.00 25.84 268 PRO A N 1
ATOM 2076 C CA . PRO A 1 268 ? -1.239 -27.303 23.560 1.00 25.84 268 PRO A CA 1
ATOM 2077 C C . PRO A 1 268 ? -2.446 -28.093 24.090 1.00 25.84 268 PRO A C 1
ATOM 2079 O O . PRO A 1 268 ? -3.273 -28.552 23.295 1.00 25.84 268 PRO A O 1
ATOM 2082 N N . PRO A 1 269 ? -2.589 -28.250 25.418 1.00 28.98 269 PRO A N 1
ATOM 2083 C CA . PRO A 1 269 ? -3.794 -28.826 25.985 1.00 28.98 269 PRO A CA 1
ATOM 2084 C C . PRO A 1 269 ? -4.978 -27.893 25.711 1.00 28.98 269 PRO A C 1
ATOM 2086 O O . PRO A 1 269 ? -4.865 -26.667 25.752 1.00 28.98 269 PRO A O 1
ATOM 2089 N N . HIS A 1 270 ? -6.121 -28.495 25.404 1.00 31.39 270 HIS A N 1
ATOM 2090 C CA . HIS A 1 270 ? -7.378 -27.783 25.236 1.00 31.39 270 HIS A CA 1
ATOM 2091 C C . HIS A 1 270 ? -7.892 -27.168 26.546 1.00 31.39 270 HIS A C 1
ATOM 2093 O O . HIS A 1 270 ? -7.687 -27.719 27.624 1.00 31.39 270 HIS A O 1
ATOM 2099 N N . ALA A 1 271 ? -8.722 -26.143 26.329 1.00 32.19 271 ALA A N 1
ATOM 2100 C CA . ALA A 1 271 ? -9.811 -25.636 27.164 1.00 32.19 271 ALA A CA 1
ATOM 2101 C C . ALA A 1 271 ? -9.474 -24.533 28.183 1.00 32.19 271 ALA A C 1
ATOM 2103 O O . ALA A 1 271 ? -8.672 -24.707 29.088 1.00 32.19 271 ALA A O 1
ATOM 2104 N N . GLU A 1 272 ? -10.128 -23.390 27.941 1.00 37.06 272 GLU A N 1
ATOM 2105 C CA . GLU A 1 272 ? -11.003 -22.645 28.859 1.00 37.06 272 GLU A CA 1
ATOM 2106 C C . GLU A 1 272 ? -10.564 -22.508 30.333 1.00 37.06 272 GLU A C 1
ATOM 2108 O O . GLU A 1 272 ? -10.369 -23.484 31.046 1.00 37.06 272 GLU A O 1
ATOM 2113 N N . ASP A 1 273 ? -10.527 -21.246 30.780 1.00 38.78 273 ASP A N 1
ATOM 2114 C CA . ASP A 1 273 ? -10.311 -20.753 32.148 1.00 38.78 273 ASP A CA 1
ATOM 2115 C C . ASP A 1 273 ? -8.885 -20.811 32.728 1.00 38.78 273 ASP A C 1
ATOM 2117 O O . ASP A 1 273 ? -8.515 -21.756 33.413 1.00 38.78 273 ASP A O 1
ATOM 2121 N N . SER A 1 274 ? -8.136 -19.699 32.623 1.00 30.98 274 SER A N 1
ATOM 2122 C CA . SER A 1 274 ? -7.292 -19.230 33.744 1.00 30.98 274 SER A CA 1
ATOM 2123 C C . SER A 1 274 ? -6.688 -17.839 33.508 1.00 30.98 274 SER A C 1
ATOM 2125 O O . SER A 1 274 ? -5.861 -17.639 32.620 1.00 30.98 274 SER A O 1
ATOM 2127 N N . VAL A 1 275 ? -7.054 -16.885 34.366 1.00 32.34 275 VAL A N 1
ATOM 2128 C CA . VAL A 1 275 ? -6.287 -15.658 34.628 1.00 32.34 275 VAL A CA 1
ATOM 2129 C C . VAL A 1 275 ? -5.108 -16.041 35.528 1.00 32.34 275 VAL A C 1
ATOM 2131 O O . VAL A 1 275 ? -5.330 -16.546 36.625 1.00 32.34 275 VAL A O 1
ATOM 2134 N N . ILE A 1 276 ? -3.870 -15.810 35.085 1.00 36.44 276 ILE A N 1
ATOM 2135 C CA . ILE A 1 276 ? -2.659 -16.073 35.883 1.00 36.44 276 ILE A CA 1
ATOM 2136 C C . ILE A 1 276 ? -2.297 -14.800 36.663 1.00 36.44 276 ILE A C 1
ATOM 2138 O O . ILE A 1 276 ? -2.099 -13.740 36.066 1.00 36.44 276 ILE A O 1
ATOM 2142 N N . PHE A 1 277 ? -2.211 -14.886 37.994 1.00 42.81 277 PHE A N 1
ATOM 2143 C CA . PHE A 1 277 ? -1.772 -13.778 38.846 1.00 42.81 277 PHE A CA 1
ATOM 2144 C C . PHE A 1 277 ? -0.239 -13.663 38.865 1.00 42.81 277 PHE A C 1
ATOM 2146 O O . PHE A 1 277 ? 0.489 -14.650 38.837 1.00 42.81 277 PHE A O 1
ATOM 2153 N N . MET A 1 278 ? 0.260 -12.428 38.965 1.00 33.47 278 MET A N 1
ATOM 2154 C CA . MET A 1 278 ? 1.685 -12.060 38.879 1.00 33.47 278 MET A CA 1
ATOM 2155 C C . MET A 1 278 ? 2.594 -12.782 39.897 1.00 33.47 278 MET A C 1
ATOM 2157 O O . MET A 1 278 ? 3.784 -12.948 39.647 1.00 33.47 278 MET A O 1
ATOM 2161 N N . ALA A 1 279 ? 2.037 -13.247 41.018 1.00 35.44 279 ALA A N 1
ATOM 2162 C CA . ALA A 1 279 ? 2.760 -14.033 42.019 1.00 35.44 279 ALA A CA 1
ATOM 2163 C C . ALA A 1 279 ? 3.073 -15.466 41.544 1.00 35.44 279 ALA A C 1
ATOM 2165 O O . ALA A 1 279 ? 4.147 -15.987 41.845 1.00 35.44 279 ALA A O 1
ATOM 2166 N N . ASP A 1 280 ? 2.189 -16.068 40.744 1.00 35.19 280 ASP A N 1
ATOM 2167 C CA . ASP A 1 280 ? 2.359 -17.433 40.234 1.00 35.19 280 ASP A CA 1
ATOM 2168 C C . ASP A 1 280 ? 3.411 -17.483 39.118 1.00 35.19 280 ASP A C 1
ATOM 2170 O O . ASP A 1 280 ? 4.170 -18.444 39.013 1.00 35.19 280 ASP A O 1
ATOM 2174 N N . TRP A 1 281 ? 3.544 -16.400 38.340 1.00 43.22 281 TRP A N 1
ATOM 2175 C CA . TRP A 1 281 ? 4.598 -16.275 37.328 1.00 43.22 281 TRP A CA 1
ATOM 2176 C C . TRP A 1 281 ? 5.999 -16.209 37.953 1.00 43.22 281 TRP A C 1
ATOM 2178 O O . TRP A 1 281 ? 6.912 -16.890 37.487 1.00 43.22 281 TRP A O 1
ATOM 2188 N N . VAL A 1 282 ? 6.161 -15.454 39.048 1.00 41.97 282 VAL A N 1
ATOM 2189 C CA . VAL A 1 282 ? 7.439 -15.337 39.777 1.00 41.97 282 VAL A CA 1
ATOM 2190 C C . VAL A 1 282 ? 7.855 -16.675 40.397 1.00 41.97 282 VAL A C 1
ATOM 2192 O O . VAL A 1 282 ? 9.035 -17.012 40.372 1.00 41.97 282 VAL A O 1
ATOM 2195 N N . ALA A 1 283 ? 6.898 -17.466 40.890 1.00 39.25 283 ALA A N 1
ATOM 2196 C CA . ALA A 1 283 ? 7.161 -18.794 41.448 1.00 39.25 283 ALA A CA 1
ATOM 2197 C C . ALA A 1 283 ? 7.418 -19.878 40.381 1.00 39.25 283 ALA A C 1
ATOM 2199 O O . ALA A 1 283 ? 8.027 -20.900 40.683 1.00 39.25 283 ALA A O 1
ATOM 2200 N N . SER A 1 284 ? 6.966 -19.663 39.139 1.00 39.38 284 SER A N 1
ATOM 2201 C CA . SER A 1 284 ? 7.092 -20.622 38.029 1.00 39.38 284 SER A CA 1
ATOM 2202 C C . SER A 1 284 ? 8.386 -20.504 37.218 1.00 39.38 284 SER A C 1
ATOM 2204 O O . SER A 1 284 ? 8.582 -21.248 36.254 1.00 39.38 284 SER A O 1
ATOM 2206 N N . GLN A 1 285 ? 9.276 -19.571 37.571 1.00 38.66 285 GLN A N 1
ATOM 2207 C CA . GLN A 1 285 ? 10.546 -19.439 36.867 1.00 38.66 285 GLN A CA 1
ATOM 2208 C C . GLN A 1 285 ? 11.453 -20.639 37.183 1.00 38.66 285 GLN A C 1
ATOM 2210 O O . GLN A 1 285 ? 11.610 -20.991 38.353 1.00 38.66 285 GLN A O 1
ATOM 2215 N N . PRO A 1 286 ? 12.068 -21.275 36.169 1.00 33.25 286 PRO A N 1
ATOM 2216 C CA . PRO A 1 286 ? 12.988 -22.379 36.401 1.00 33.25 286 PRO A CA 1
ATOM 2217 C C . PRO A 1 286 ? 14.143 -21.911 37.293 1.00 33.25 286 PRO A C 1
ATOM 2219 O O . PRO A 1 286 ? 14.730 -20.857 37.035 1.00 33.25 286 PRO A O 1
ATOM 2222 N N . GLU A 1 287 ? 14.482 -22.694 38.323 1.00 39.53 287 GLU A N 1
ATOM 2223 C CA . GLU A 1 287 ? 15.658 -22.445 39.161 1.00 39.53 287 GLU A CA 1
ATOM 2224 C C . GLU A 1 287 ? 16.903 -22.337 38.270 1.00 39.53 287 GLU A C 1
ATOM 2226 O O . GLU A 1 287 ? 17.379 -23.310 37.675 1.00 39.53 287 GLU A O 1
ATOM 2231 N N . ARG A 1 288 ? 17.417 -21.112 38.136 1.00 41.66 288 ARG A N 1
ATOM 2232 C CA . ARG A 1 288 ? 18.589 -20.815 37.318 1.00 41.66 288 ARG A CA 1
ATOM 2233 C C . ARG A 1 288 ? 19.846 -21.112 38.115 1.00 41.66 288 ARG A C 1
ATOM 2235 O O . ARG A 1 288 ? 20.200 -20.423 39.067 1.00 41.66 288 ARG A O 1
ATOM 2242 N N . ASN A 1 289 ? 20.526 -22.156 37.670 1.00 38.53 289 ASN A N 1
ATOM 2243 C CA . ASN A 1 289 ? 21.835 -22.573 38.139 1.00 38.53 289 ASN A CA 1
ATOM 2244 C C . ASN A 1 289 ? 22.842 -21.404 38.030 1.00 38.53 289 ASN A C 1
ATOM 2246 O O . ASN A 1 289 ? 23.151 -20.937 36.935 1.00 38.53 289 ASN A O 1
ATOM 2250 N N . GLY A 1 290 ? 23.352 -20.926 39.168 1.00 44.81 290 GLY A N 1
ATOM 2251 C CA . GLY A 1 290 ? 24.254 -19.772 39.300 1.00 44.81 290 GLY A CA 1
ATOM 2252 C C . GLY A 1 290 ? 25.708 -20.005 38.862 1.00 44.81 290 GLY A C 1
ATOM 2253 O O . GLY A 1 290 ? 26.631 -19.763 39.637 1.00 44.81 290 GLY A O 1
ATOM 2254 N N . LYS A 1 291 ? 25.938 -20.468 37.630 1.00 49.75 291 LYS A N 1
ATOM 2255 C CA . LYS A 1 291 ? 27.263 -20.556 36.980 1.00 49.75 291 LYS A CA 1
ATOM 2256 C C . LYS A 1 291 ? 27.051 -20.388 35.470 1.00 49.75 291 LYS A C 1
ATOM 2258 O O . LYS A 1 291 ? 26.521 -21.299 34.856 1.00 49.75 291 LYS A O 1
ATOM 2263 N N . THR A 1 292 ? 27.375 -19.297 34.786 1.00 57.06 292 THR A N 1
ATOM 2264 C CA . THR A 1 292 ? 28.253 -18.146 35.036 1.00 57.06 292 THR A CA 1
ATOM 2265 C C . THR A 1 292 ? 27.753 -17.012 34.134 1.00 57.06 292 THR A C 1
ATOM 2267 O O . THR A 1 292 ? 27.591 -17.242 32.937 1.00 57.06 292 THR A O 1
ATOM 2270 N N . LEU A 1 293 ? 27.498 -15.816 34.672 1.00 66.62 293 LEU A N 1
ATOM 2271 C CA . LEU A 1 293 ? 27.196 -14.634 33.851 1.00 66.62 293 LEU A CA 1
ATOM 2272 C C . LEU A 1 293 ? 28.382 -14.351 32.913 1.00 66.62 293 LEU A C 1
ATOM 2274 O O . LEU A 1 293 ? 29.525 -14.381 33.370 1.00 66.62 293 LEU A O 1
ATOM 2278 N N . GLU A 1 294 ? 28.129 -14.080 31.626 1.00 75.94 294 GLU A N 1
ATOM 2279 C CA . GLU A 1 294 ? 29.196 -13.741 30.662 1.00 75.94 294 GLU A CA 1
ATOM 2280 C C . GLU A 1 294 ? 29.891 -12.420 31.023 1.00 75.94 294 GLU A C 1
ATOM 2282 O O . GLU A 1 294 ? 31.093 -12.258 30.814 1.00 75.94 294 GLU A O 1
ATOM 2287 N N . LYS A 1 295 ? 29.127 -11.496 31.617 1.00 79.44 295 LYS A N 1
ATOM 2288 C CA . LYS A 1 295 ? 29.580 -10.205 32.119 1.00 79.44 295 LYS A CA 1
ATOM 2289 C C . LYS A 1 295 ? 28.647 -9.752 33.242 1.00 79.44 295 LYS A C 1
ATOM 2291 O O . LYS A 1 295 ? 27.437 -9.698 33.052 1.00 79.44 295 LYS A O 1
ATOM 2296 N N . ALA A 1 296 ? 29.208 -9.467 34.416 1.00 81.00 296 ALA A N 1
ATOM 2297 C CA . ALA A 1 296 ? 28.442 -9.011 35.580 1.00 81.00 296 ALA A CA 1
ATOM 2298 C C . ALA A 1 296 ? 28.409 -7.479 35.691 1.00 81.00 296 ALA A C 1
ATOM 2300 O O . ALA A 1 296 ? 27.404 -6.923 36.116 1.00 81.00 296 ALA A O 1
ATOM 2301 N N . ASP A 1 297 ? 29.480 -6.801 35.270 1.00 87.00 297 ASP A N 1
ATOM 2302 C CA . ASP A 1 297 ? 29.564 -5.341 35.235 1.00 87.00 297 ASP A CA 1
ATOM 2303 C C . ASP A 1 297 ? 29.210 -4.823 33.839 1.00 87.00 297 ASP A C 1
ATOM 2305 O O . ASP A 1 297 ? 29.983 -5.004 32.892 1.00 87.00 297 ASP A O 1
ATOM 2309 N N . ILE A 1 298 ? 28.054 -4.175 33.704 1.00 91.31 298 ILE A N 1
ATOM 2310 C CA . ILE A 1 298 ? 27.552 -3.687 32.415 1.00 91.31 298 ILE A CA 1
ATOM 2311 C C . ILE A 1 298 ? 27.290 -2.180 32.431 1.00 91.31 298 ILE A C 1
ATOM 2313 O O . ILE A 1 298 ? 26.802 -1.607 33.407 1.00 91.31 298 ILE A O 1
ATOM 2317 N N . SER A 1 299 ? 27.602 -1.520 31.318 1.00 91.50 299 SER A N 1
ATOM 2318 C CA . SER A 1 299 ? 27.311 -0.103 31.101 1.00 91.50 299 SER A CA 1
ATOM 2319 C C . SER A 1 299 ? 26.177 0.059 30.095 1.00 91.50 299 SER A C 1
ATOM 2321 O O . SER A 1 299 ? 26.330 -0.305 28.930 1.00 91.50 299 SER A O 1
ATOM 2323 N N . LEU A 1 300 ? 25.061 0.654 30.519 1.00 93.94 300 LEU A N 1
ATOM 2324 C CA . LEU A 1 300 ? 23.878 0.847 29.681 1.00 93.94 300 LEU A CA 1
ATOM 2325 C C . LEU A 1 300 ? 23.679 2.321 29.317 1.00 93.94 300 LEU A C 1
ATOM 2327 O O . LEU A 1 300 ? 23.615 3.187 30.189 1.00 93.94 300 LEU A O 1
ATOM 2331 N N . GLY A 1 301 ? 23.563 2.613 28.024 1.00 92.56 301 GLY A N 1
ATOM 2332 C CA . GLY A 1 3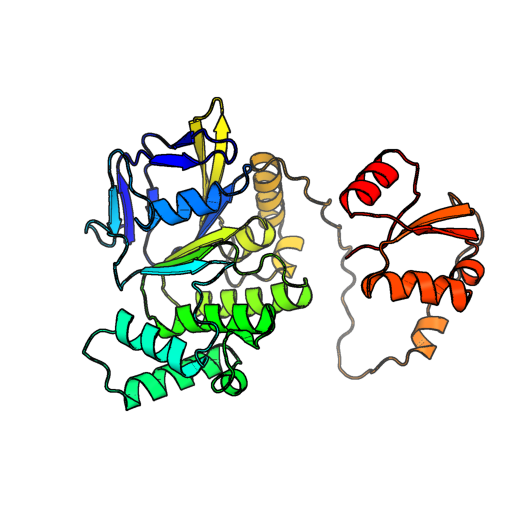01 ? 23.241 3.947 27.517 1.00 92.56 301 GLY A CA 1
ATOM 2333 C C . GLY A 1 301 ? 21.758 4.289 27.652 1.00 92.56 301 GLY A C 1
ATOM 2334 O O . GLY A 1 301 ? 20.890 3.445 27.433 1.00 92.56 301 GLY A O 1
ATOM 2335 N N . PHE A 1 302 ? 21.443 5.545 27.952 1.00 93.50 302 PHE A N 1
ATOM 2336 C CA . PHE A 1 302 ? 20.065 6.032 27.945 1.00 93.50 302 PHE A CA 1
ATOM 2337 C C . PHE A 1 302 ? 19.974 7.489 27.479 1.00 93.50 302 PHE A C 1
ATOM 2339 O O . PHE A 1 302 ? 20.867 8.299 27.733 1.00 93.50 302 PHE A O 1
ATOM 2346 N N . ILE A 1 303 ? 18.866 7.843 26.829 1.00 91.19 303 ILE A N 1
ATOM 2347 C CA . ILE A 1 303 ? 18.472 9.233 26.572 1.00 91.19 303 ILE A CA 1
ATOM 2348 C C . ILE A 1 303 ? 17.376 9.572 27.590 1.00 91.19 303 ILE A C 1
ATOM 2350 O O . ILE A 1 303 ? 16.457 8.769 27.738 1.00 91.19 303 ILE A O 1
ATOM 2354 N N . PRO A 1 304 ? 17.421 10.729 28.276 1.00 86.50 304 PRO A N 1
ATOM 2355 C CA . PRO A 1 304 ? 16.431 11.104 29.287 1.00 86.50 304 PRO A CA 1
ATOM 2356 C C . PRO A 1 304 ? 15.081 11.485 28.658 1.00 86.50 304 PRO A C 1
ATOM 2358 O O . PRO A 1 304 ? 14.717 12.657 28.553 1.00 86.50 304 PRO A O 1
ATOM 2361 N N . LEU A 1 305 ? 14.365 10.454 28.226 1.00 84.75 305 LEU A N 1
ATOM 2362 C CA . LEU A 1 305 ? 12.993 10.433 27.731 1.00 84.75 305 LEU A CA 1
ATOM 2363 C C . LEU A 1 305 ? 12.193 9.436 28.583 1.00 84.75 305 LEU A C 1
ATOM 2365 O O . LEU A 1 305 ? 12.757 8.744 29.426 1.00 84.75 305 LEU A O 1
ATOM 2369 N N . ILE A 1 306 ? 10.879 9.349 28.366 1.00 81.12 306 ILE A N 1
ATOM 2370 C CA . ILE A 1 306 ? 10.001 8.445 29.134 1.00 81.12 306 ILE A CA 1
ATOM 2371 C C . ILE A 1 306 ? 10.445 6.979 29.003 1.00 81.12 306 ILE A C 1
ATOM 2373 O O . ILE A 1 306 ? 10.368 6.225 29.970 1.00 81.12 306 ILE A O 1
ATOM 2377 N N . ASP A 1 307 ? 10.998 6.604 27.852 1.00 80.62 307 ASP A N 1
ATOM 2378 C CA . ASP A 1 307 ? 11.413 5.231 27.545 1.00 80.62 307 ASP A CA 1
ATOM 2379 C C . ASP A 1 307 ? 12.610 4.753 28.389 1.00 80.62 307 ASP A C 1
ATOM 2381 O O . ASP A 1 307 ? 12.887 3.558 28.448 1.00 80.62 307 ASP A O 1
ATOM 2385 N N . CYS A 1 308 ? 13.298 5.654 29.109 1.00 88.94 308 CYS A N 1
ATOM 2386 C CA . CYS A 1 308 ? 14.354 5.273 30.054 1.00 88.94 308 CYS A CA 1
ATOM 2387 C C . CYS A 1 308 ? 13.811 4.750 31.393 1.00 88.94 308 CYS A C 1
ATOM 2389 O O . CYS A 1 308 ? 14.584 4.251 32.217 1.00 88.94 308 CYS A O 1
ATOM 2391 N N . ALA A 1 309 ? 12.503 4.895 31.643 1.00 88.12 309 ALA A N 1
ATOM 2392 C CA . ALA A 1 309 ? 11.883 4.562 32.922 1.00 88.12 309 ALA A CA 1
ATOM 2393 C C . ALA A 1 309 ? 12.165 3.121 33.384 1.00 88.12 309 ALA A C 1
ATOM 2395 O O . ALA A 1 309 ? 12.508 2.968 34.554 1.00 88.12 309 ALA A O 1
ATOM 2396 N N . PRO A 1 310 ? 12.130 2.076 32.529 1.00 90.81 310 PRO A N 1
ATOM 2397 C CA . PRO A 1 310 ? 12.460 0.719 32.960 1.00 90.81 310 PRO A CA 1
ATOM 2398 C C . PRO A 1 310 ? 13.885 0.585 33.506 1.00 90.81 310 PRO A C 1
ATOM 2400 O O . PRO A 1 310 ? 14.076 -0.058 34.533 1.00 90.81 310 PRO A O 1
ATOM 2403 N N . LEU A 1 311 ? 14.876 1.234 32.880 1.00 90.69 311 LEU A N 1
ATOM 2404 C CA . LEU A 1 311 ? 16.268 1.200 33.345 1.00 90.69 311 LEU A CA 1
ATOM 2405 C C . LEU A 1 311 ? 16.440 1.940 34.675 1.00 90.69 311 LEU A C 1
ATOM 2407 O O . LEU A 1 311 ? 17.135 1.456 35.565 1.00 90.69 311 LEU A O 1
ATOM 2411 N N . ALA A 1 312 ? 15.789 3.097 34.819 1.00 86.38 312 ALA A N 1
ATOM 2412 C CA . ALA A 1 312 ? 15.830 3.876 36.053 1.00 86.38 312 ALA A CA 1
ATOM 2413 C C . ALA A 1 312 ? 15.137 3.143 37.213 1.00 86.38 312 ALA A C 1
ATOM 2415 O O . ALA A 1 312 ? 15.685 3.071 38.308 1.00 86.38 312 ALA A O 1
ATOM 2416 N N . ILE A 1 313 ? 13.964 2.553 36.962 1.00 89.38 313 ILE A N 1
ATOM 2417 C CA . ILE A 1 313 ? 13.209 1.772 37.948 1.00 89.38 313 ILE A CA 1
ATOM 2418 C C . ILE A 1 313 ? 13.981 0.509 38.337 1.00 89.38 313 ILE A C 1
ATOM 2420 O O . ILE A 1 313 ? 14.062 0.195 39.519 1.00 89.38 313 ILE A O 1
ATOM 2424 N N . ALA A 1 314 ? 14.569 -0.202 37.371 1.00 89.56 314 ALA A N 1
ATOM 2425 C CA . ALA A 1 314 ? 15.344 -1.409 37.645 1.00 89.56 314 ALA A CA 1
ATOM 2426 C C . ALA A 1 314 ? 16.595 -1.134 38.488 1.00 89.56 314 ALA A C 1
ATOM 2428 O O . ALA A 1 314 ? 16.951 -1.966 39.324 1.00 89.56 314 ALA A O 1
ATOM 2429 N N . LEU A 1 315 ? 17.228 0.029 38.301 1.00 88.06 315 LEU A N 1
ATOM 2430 C CA . LEU A 1 315 ? 18.341 0.468 39.137 1.00 88.06 315 LEU A CA 1
ATOM 2431 C C . LEU A 1 315 ? 17.870 0.852 40.546 1.00 88.06 315 LEU A C 1
ATOM 2433 O O . LEU A 1 315 ? 18.422 0.358 41.522 1.00 88.06 315 LEU A O 1
ATOM 2437 N N . GLU A 1 316 ? 16.829 1.681 40.659 1.00 87.75 316 GLU A N 1
ATOM 2438 C CA . GLU A 1 316 ? 16.352 2.198 41.952 1.00 87.75 316 GLU A CA 1
ATOM 2439 C C . GLU A 1 316 ? 15.717 1.109 42.833 1.00 87.75 316 GLU A C 1
ATOM 2441 O O . GLU A 1 316 ? 15.857 1.124 44.053 1.00 87.75 316 GLU A O 1
ATOM 2446 N N . LEU A 1 317 ? 15.025 0.142 42.220 1.00 89.69 317 LEU A N 1
ATOM 2447 C CA . LEU A 1 317 ? 14.383 -0.972 42.926 1.00 89.69 317 LEU A CA 1
ATOM 2448 C C . LEU A 1 317 ? 15.298 -2.197 43.098 1.00 89.69 317 LEU A C 1
ATOM 2450 O O . LEU A 1 317 ? 14.841 -3.220 43.607 1.00 89.69 317 LEU A O 1
ATOM 2454 N N . GLY A 1 318 ? 16.568 -2.119 42.683 1.00 84.50 318 GLY A N 1
ATOM 2455 C CA . GLY A 1 318 ? 17.552 -3.193 42.874 1.00 84.50 318 GLY A CA 1
ATOM 2456 C C . GLY A 1 318 ? 17.295 -4.457 42.044 1.00 84.50 318 GLY A C 1
ATOM 2457 O O . GLY A 1 318 ? 17.757 -5.540 42.401 1.00 84.50 318 GLY A O 1
ATOM 2458 N N . PHE A 1 319 ? 16.558 -4.361 40.931 1.00 87.38 319 PHE A N 1
ATOM 2459 C CA . PHE A 1 319 ? 16.278 -5.516 40.067 1.00 87.38 319 PHE A CA 1
ATOM 2460 C C . PHE A 1 319 ? 17.523 -6.026 39.341 1.00 87.38 319 PHE A C 1
ATOM 2462 O O . PHE A 1 319 ? 17.629 -7.224 39.082 1.00 87.38 319 PHE A O 1
ATOM 2469 N N . PHE A 1 320 ? 18.480 -5.145 39.046 1.00 87.81 320 PHE A N 1
ATOM 2470 C CA . PHE A 1 320 ? 19.767 -5.563 38.495 1.00 87.81 320 PHE A CA 1
ATOM 2471 C C . PHE A 1 320 ? 20.586 -6.373 39.502 1.00 87.81 320 PHE A C 1
ATOM 2473 O O . PHE A 1 320 ? 21.068 -7.451 39.158 1.00 87.81 320 PHE A O 1
ATOM 2480 N N . ASP A 1 321 ? 20.643 -5.929 40.758 1.00 78.19 321 ASP A N 1
ATOM 2481 C CA . ASP A 1 321 ? 21.340 -6.652 41.825 1.00 78.19 321 ASP A CA 1
ATOM 2482 C C . ASP A 1 321 ? 20.702 -8.022 42.082 1.00 78.19 321 ASP A C 1
ATOM 2484 O O . ASP A 1 321 ? 21.404 -9.023 42.232 1.00 78.19 321 ASP A O 1
ATOM 2488 N N . ALA A 1 322 ? 19.365 -8.099 42.048 1.00 80.38 322 ALA A N 1
ATOM 2489 C CA . ALA A 1 322 ? 18.630 -9.361 42.154 1.00 80.38 322 ALA A CA 1
ATOM 2490 C C . ALA A 1 322 ? 18.947 -10.336 41.002 1.00 80.38 322 ALA A C 1
ATOM 2492 O O . ALA A 1 322 ? 18.867 -11.551 41.182 1.00 80.38 322 ALA A O 1
ATOM 2493 N N . ALA A 1 323 ? 19.337 -9.813 39.835 1.00 82.25 323 ALA A N 1
ATOM 2494 C CA . ALA A 1 323 ? 19.808 -10.588 38.690 1.00 82.25 323 ALA A CA 1
ATOM 2495 C C . ALA A 1 323 ? 21.332 -10.844 38.702 1.00 82.25 323 ALA A C 1
ATOM 2497 O O . ALA A 1 323 ? 21.847 -11.491 37.789 1.00 82.25 323 ALA A O 1
ATOM 2498 N N . GLY A 1 324 ? 22.057 -10.363 39.720 1.00 83.12 324 GLY A N 1
ATOM 2499 C CA . GLY A 1 324 ? 23.513 -10.485 39.834 1.00 83.12 324 GLY A CA 1
ATOM 2500 C C . GLY A 1 324 ? 24.302 -9.540 38.921 1.00 83.12 324 GLY A C 1
ATOM 2501 O O . GLY A 1 324 ? 25.460 -9.826 38.619 1.00 83.12 324 GLY A O 1
ATOM 2502 N N . LEU A 1 325 ? 23.687 -8.446 38.462 1.00 87.25 325 LEU A N 1
ATOM 2503 C CA . LEU A 1 325 ? 24.281 -7.466 37.553 1.00 87.25 325 LEU A CA 1
ATOM 2504 C C . LEU A 1 325 ? 24.625 -6.166 38.285 1.00 87.25 325 LEU A C 1
ATOM 2506 O O . LEU A 1 325 ? 23.777 -5.556 38.926 1.00 87.25 325 LEU A O 1
ATOM 2510 N N . SER A 1 326 ? 25.855 -5.704 38.098 1.00 86.75 326 SER A N 1
ATOM 2511 C CA . SER A 1 326 ? 26.345 -4.388 38.501 1.00 86.75 326 SER A CA 1
ATOM 2512 C C . SER A 1 326 ? 26.227 -3.445 37.303 1.00 86.75 326 SER A C 1
ATOM 2514 O O . SER A 1 326 ? 26.915 -3.603 36.292 1.00 86.75 326 SER A O 1
ATOM 2516 N N . VAL A 1 327 ? 25.293 -2.492 37.368 1.00 91.56 327 VAL A N 1
ATOM 2517 C CA . VAL A 1 327 ? 24.903 -1.674 36.208 1.00 91.56 327 VAL A CA 1
ATOM 2518 C C . VAL A 1 327 ? 25.289 -0.214 36.379 1.00 91.56 327 VAL A C 1
ATOM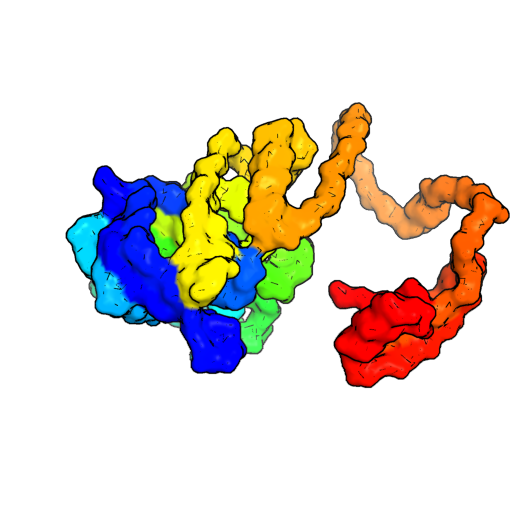 2520 O O . VAL A 1 327 ? 24.921 0.439 37.354 1.00 91.56 327 VAL A O 1
ATOM 2523 N N . LYS A 1 328 ? 25.959 0.340 35.365 1.00 90.50 328 LYS A N 1
ATOM 2524 C CA . LYS A 1 328 ? 26.228 1.776 35.245 1.00 90.50 328 LYS A CA 1
ATOM 2525 C C . LYS A 1 328 ? 25.400 2.385 34.120 1.00 90.50 328 LYS A C 1
ATOM 2527 O O . LYS A 1 328 ? 25.566 2.026 32.960 1.00 90.50 328 LYS A O 1
ATOM 2532 N N . LEU A 1 329 ? 24.553 3.360 34.444 1.00 91.31 329 LEU A N 1
ATOM 2533 C CA . LEU A 1 329 ? 23.805 4.108 33.432 1.00 91.31 329 LEU A CA 1
ATOM 2534 C C . LEU A 1 329 ? 24.639 5.274 32.876 1.00 91.31 329 LEU A C 1
ATOM 2536 O O . LEU A 1 329 ? 25.163 6.096 33.632 1.00 91.31 329 LEU A O 1
ATOM 2540 N N . SER A 1 330 ? 24.743 5.362 31.549 1.00 91.38 330 SER A N 1
ATOM 2541 C CA . SER A 1 330 ? 25.412 6.440 30.813 1.00 91.38 330 SER A CA 1
ATOM 2542 C C . SER A 1 330 ? 24.384 7.295 30.081 1.00 91.38 330 SER A C 1
ATOM 2544 O O . SER A 1 330 ? 23.653 6.802 29.225 1.00 91.38 330 SER A O 1
ATOM 2546 N N . ARG A 1 331 ? 24.325 8.591 30.398 1.00 91.00 331 ARG A N 1
ATOM 2547 C CA . ARG A 1 331 ? 23.447 9.535 29.697 1.00 91.00 331 ARG A CA 1
ATOM 2548 C C . ARG A 1 331 ? 24.034 9.884 28.331 1.00 91.00 331 ARG A C 1
ATOM 2550 O O . ARG A 1 331 ? 25.156 10.376 28.249 1.00 91.00 331 ARG A O 1
ATOM 2557 N N . GLU A 1 332 ? 23.233 9.737 27.285 1.00 91.75 332 GLU A N 1
ATOM 2558 C CA . GLU A 1 332 ? 23.623 9.979 25.897 1.00 91.75 332 GLU A CA 1
ATOM 2559 C C . GLU A 1 332 ? 22.804 11.104 25.246 1.00 91.75 332 GLU A C 1
ATOM 2561 O O . GLU A 1 332 ? 21.687 11.419 25.663 1.00 91.75 332 GLU A O 1
ATOM 2566 N N . SER A 1 333 ? 23.389 11.761 24.239 1.00 85.31 333 SER A N 1
ATOM 2567 C CA . SER A 1 333 ? 22.824 12.960 23.599 1.00 85.31 333 SER A CA 1
ATOM 2568 C C . SER A 1 333 ? 21.942 12.673 22.381 1.00 85.31 333 SER A C 1
ATOM 2570 O O . SER A 1 333 ? 21.151 13.531 21.993 1.00 85.31 333 SER A O 1
ATOM 2572 N N . SER A 1 334 ? 22.077 11.499 21.757 1.00 86.25 334 SER A N 1
ATOM 2573 C CA . SER A 1 334 ? 21.311 11.096 20.573 1.00 86.25 334 SER A CA 1
ATOM 2574 C C . SER A 1 334 ? 21.316 9.577 20.383 1.00 86.25 334 SER A C 1
ATOM 2576 O O . SER A 1 334 ? 22.189 8.884 20.909 1.00 86.25 334 SER A O 1
ATOM 2578 N N . TRP A 1 335 ? 20.366 9.069 19.593 1.00 87.44 335 TRP A N 1
ATOM 2579 C CA . TRP A 1 335 ? 20.283 7.647 19.242 1.00 87.44 335 TRP A CA 1
ATOM 2580 C C . TRP A 1 335 ? 21.478 7.177 18.412 1.00 87.44 335 TRP A C 1
ATOM 2582 O O . TRP A 1 335 ? 21.991 6.092 18.660 1.00 87.44 335 TRP A O 1
ATOM 2592 N N . SER A 1 336 ? 21.984 8.019 17.506 1.00 85.56 336 SER A N 1
ATOM 2593 C CA . SER A 1 336 ? 23.212 7.734 16.754 1.00 85.56 336 SER A CA 1
ATOM 2594 C C . SER A 1 336 ? 24.411 7.549 17.688 1.00 85.56 336 SER A C 1
ATOM 2596 O O . SER A 1 336 ? 25.157 6.592 17.543 1.00 85.56 336 SER A O 1
ATOM 2598 N N . ASN A 1 337 ? 24.536 8.383 18.730 1.00 83.12 337 ASN A N 1
ATOM 2599 C CA . ASN A 1 337 ? 25.616 8.245 19.713 1.00 83.12 337 ASN A CA 1
ATOM 2600 C C . ASN A 1 337 ? 25.517 6.941 20.525 1.00 83.12 337 ASN A C 1
ATOM 2602 O O . ASN A 1 337 ? 26.542 6.374 20.893 1.00 83.12 337 ASN A O 1
ATOM 2606 N N . ILE A 1 338 ? 24.300 6.460 20.808 1.00 89.62 338 ILE A N 1
ATOM 2607 C CA . ILE A 1 338 ? 24.079 5.148 21.438 1.00 89.62 338 ILE A CA 1
ATOM 2608 C C . ILE A 1 338 ? 24.487 4.026 20.484 1.00 89.62 338 ILE A C 1
ATOM 2610 O O . ILE A 1 338 ? 25.269 3.164 20.876 1.00 89.62 338 ILE A O 1
ATOM 2614 N N . GLN A 1 339 ? 23.989 4.050 19.244 1.00 90.00 339 GLN A N 1
ATOM 2615 C CA . GLN A 1 339 ? 24.285 3.034 18.234 1.00 90.00 339 GLN A CA 1
ATOM 2616 C C . GLN A 1 339 ? 25.794 2.895 18.013 1.00 90.00 339 GLN A C 1
ATOM 2618 O O . GLN A 1 339 ? 26.318 1.780 18.057 1.00 90.00 339 GLN A O 1
ATOM 2623 N N . ASP A 1 340 ? 26.495 4.017 17.839 1.00 84.81 340 ASP A N 1
ATOM 2624 C CA . ASP A 1 340 ? 27.941 4.036 17.617 1.00 84.81 340 ASP A CA 1
ATOM 2625 C C . ASP A 1 340 ? 28.692 3.483 18.834 1.00 84.81 340 ASP A C 1
ATOM 2627 O O . ASP A 1 340 ? 29.581 2.645 18.694 1.00 84.81 340 ASP A O 1
ATOM 2631 N N . LYS A 1 341 ? 28.313 3.889 20.052 1.00 86.19 341 LYS A N 1
ATOM 2632 C CA . LYS A 1 341 ? 28.970 3.425 21.282 1.00 86.19 341 LYS A CA 1
ATOM 2633 C C . LYS A 1 341 ? 28.717 1.952 21.589 1.00 86.19 341 LYS A C 1
ATOM 2635 O O . LYS A 1 341 ? 29.634 1.295 22.074 1.00 86.19 341 LYS A O 1
ATOM 2640 N N . VAL A 1 342 ? 27.523 1.430 21.308 1.00 89.94 342 VAL A N 1
ATOM 2641 C CA . VAL A 1 342 ? 27.234 -0.008 21.438 1.00 89.94 342 VAL A CA 1
ATOM 2642 C C . VAL A 1 342 ? 28.026 -0.793 20.389 1.00 89.94 342 VAL A C 1
ATOM 2644 O O . VAL A 1 342 ? 28.702 -1.758 20.728 1.00 89.94 342 VAL A O 1
ATOM 2647 N N . SER A 1 343 ? 28.044 -0.326 19.135 1.00 82.69 343 SER A N 1
ATOM 2648 C CA . SER A 1 343 ? 28.788 -0.978 18.043 1.00 82.69 343 SER A CA 1
ATOM 2649 C C . SER A 1 343 ? 30.302 -1.004 18.286 1.00 82.69 343 SER A C 1
ATOM 2651 O O . SER A 1 343 ? 30.981 -1.945 17.886 1.00 82.69 343 SER A O 1
ATOM 2653 N N . LEU A 1 344 ? 30.835 0.022 18.957 1.00 82.75 344 LEU A N 1
ATOM 2654 C CA . LEU A 1 344 ? 32.248 0.127 19.334 1.00 82.75 344 LEU A CA 1
ATOM 2655 C C . LEU A 1 344 ? 32.582 -0.550 20.678 1.00 82.75 344 LEU A C 1
ATOM 2657 O O . LEU A 1 344 ? 33.731 -0.475 21.115 1.00 82.75 344 LEU A O 1
ATOM 2661 N N . GLY A 1 345 ? 31.612 -1.175 21.358 1.00 86.06 345 GLY A N 1
ATOM 2662 C CA . GLY A 1 345 ? 31.813 -1.829 22.659 1.00 86.06 345 GLY A CA 1
ATOM 2663 C C . GLY A 1 345 ? 32.101 -0.867 23.821 1.00 86.06 345 GLY A C 1
ATOM 2664 O O . GLY A 1 345 ? 32.625 -1.276 24.855 1.00 86.06 345 GLY A O 1
ATOM 2665 N N . LEU A 1 346 ? 31.785 0.422 23.660 1.00 83.88 346 LEU A N 1
ATOM 2666 C CA . LEU A 1 346 ? 31.868 1.439 24.717 1.00 83.88 346 LEU A CA 1
ATOM 2667 C C . LEU A 1 346 ? 30.653 1.396 25.660 1.00 83.88 346 LEU A C 1
ATOM 2669 O O . LEU A 1 346 ? 30.719 1.916 26.774 1.00 83.88 346 LEU A O 1
ATOM 2673 N N . LEU A 1 347 ? 29.551 0.799 25.204 1.00 90.25 347 LEU A N 1
ATOM 2674 C CA . LEU A 1 347 ? 28.362 0.464 25.982 1.00 90.25 347 LEU A CA 1
ATOM 2675 C C . LEU A 1 347 ? 28.018 -1.007 25.742 1.00 90.25 347 LEU A C 1
ATOM 2677 O O . LEU A 1 347 ? 28.142 -1.491 24.621 1.00 90.25 347 LEU A O 1
ATOM 2681 N N . ASP A 1 348 ? 27.545 -1.686 26.782 1.00 90.31 348 ASP A N 1
ATOM 2682 C CA . ASP A 1 348 ? 27.123 -3.092 26.728 1.00 90.31 348 ASP A CA 1
ATOM 2683 C C . ASP A 1 348 ? 25.672 -3.249 26.263 1.00 90.31 348 ASP A C 1
ATOM 2685 O O . ASP A 1 348 ? 25.236 -4.324 25.868 1.00 90.31 348 ASP A O 1
ATOM 2689 N N . GLY A 1 349 ? 24.915 -2.156 26.305 1.00 90.62 349 GLY A N 1
ATOM 2690 C CA . GLY A 1 349 ? 23.538 -2.093 25.851 1.00 90.62 349 GLY A CA 1
ATOM 2691 C C . GLY A 1 349 ? 22.974 -0.692 26.032 1.00 90.62 349 GLY A C 1
ATOM 2692 O O . GLY A 1 349 ? 23.671 0.236 26.450 1.00 90.62 349 GLY A O 1
ATOM 2693 N N . ALA A 1 350 ? 21.698 -0.521 25.714 1.00 92.44 350 ALA A N 1
ATOM 2694 C CA . ALA A 1 350 ? 20.988 0.730 25.926 1.00 92.44 350 ALA A CA 1
ATOM 2695 C C . ALA A 1 350 ? 19.483 0.487 26.033 1.00 92.44 350 ALA A C 1
ATOM 2697 O O . ALA A 1 350 ? 19.003 -0.610 25.749 1.00 92.44 350 ALA A O 1
ATOM 2698 N N . GLN A 1 351 ? 18.735 1.520 26.420 1.00 85.94 351 GLN A N 1
ATOM 2699 C CA . GLN A 1 351 ? 17.282 1.510 26.250 1.00 85.94 351 GLN A CA 1
ATOM 2700 C C . GLN A 1 351 ? 16.935 1.255 24.772 1.00 85.94 351 GLN A C 1
ATOM 2702 O O . GLN A 1 351 ? 17.518 1.883 23.885 1.00 85.94 351 GLN A O 1
ATOM 2707 N N . MET A 1 352 ? 16.004 0.338 24.514 1.00 65.12 352 MET A N 1
ATOM 2708 C CA . MET A 1 352 ? 15.468 0.075 23.177 1.00 65.12 352 MET A CA 1
ATOM 2709 C C . MET A 1 352 ? 14.041 0.616 23.103 1.00 65.12 352 MET A C 1
ATOM 2711 O O . MET A 1 352 ? 13.300 0.520 24.082 1.00 65.12 352 MET A O 1
ATOM 2715 N N . LEU A 1 353 ? 13.709 1.222 21.963 1.00 51.75 353 LEU A N 1
ATOM 2716 C CA . LEU A 1 353 ? 12.361 1.661 21.607 1.00 51.75 353 LEU A CA 1
ATOM 2717 C C . LEU A 1 353 ? 11.627 0.552 20.861 1.00 51.75 353 LEU A C 1
ATOM 2719 O O . LEU A 1 353 ? 12.272 -0.045 19.967 1.00 51.75 353 LEU A O 1
#

Foldseek 3Di:
DFQKWWAQWWAWDDQVPPHTFIETGDIDGHHFLFEEEEEELRPCPSVRVLCQSQQVGPTPDTAMDGVNHGHHNLDLLEDADALDDDDPQADFLLRVLLVLLCSQVDPPADSVRSSVLLCVLCVLLVNNVRRGPGLNVDDLLSNLSSSVSSQSSSPRLEYEEEASLPPPDPVSSVVSLVSVLVVSVVDSHYYYYYDNDLLSCLQRGQKYWYWYDDPSYIDIDMDGNPDDPPDDSVVLLVDPSSVVSSVVNCVSSVHDDDPRPPPPDDDDDDDDDDDDDPVVVVVPDPDDDPPDPPDQEFEEEEEPDPLCVVVVCCVVVVVSVVVSHHYHYDYDDDPVRQVVCCVVVVGVYYRDD

pLDDT: mean 81.2, std 17.59, range [25.72, 97.38]

Sequence (353 aa):
MPHLETTRLTIDLPDGQGGHWRLEDFNLQLPEGVALGIMARKPGLASAVLEALVAARPARLGGVLLDGRELDAANPRVVLVRQKPERFPLQRVTTFLQRVAAASLGRRVGRDEARAWVNHNLRLAGIEDLGAQRLSTLSKHALARVELARLLVSDAPLVCLDHLFDGLDEVFKRQSLDLMLDLQARMTRTMLFATDDIEQAVLVADRILCLDVEDSVVTSSQLDVNLLRPRARLDLERTEEAGRLLEVLGDRLGRYLPEPAVATATEPPHAEDSVIFMADWVASQPERNGKTLEKADISLGFIPLIDCAPLAIALELGFFDAAGLSVKLSRESSWSNIQDKVSLGLLDGAQML

Radius of gyration: 24.41 Å; chains: 1; bounding box: 60×50×65 Å

Secondary structure (DSSP, 8-state):
--SEEEEEEEEEEE-SSSSEEEEEEEEEEE-TT-EEEEEESSTTHHHHHHHHHTTSS--SEEEEEETTEE--TT-TTEEEEESS----TTSBHHHHHHHHHHHHSGGG--HHHHHHHHHHHHHHTT-GGGTTSBGGGS-HHHHHHHHHHHHHHH--SEEEEESTTTTS-HHHHHHHHHHHHHHHHH---EEEEE-S-HHHHHHH-SEEEEEEEETTEEEEEEEE--PPSS--HHHHTT-HHHHHHHHHHHHHHT-PPPP-------PPPP----PPPHHHHHHTS--------S-SEEEEEE-SSGGGHHHHHHHHTTHHHHTT-EEEEEE-S-HHHHHHHHHTTS-SEE---